Protein AF-A0A928UGY9-F1 (afdb_monomer_lite)

Foldseek 3Di:
DDDDPPPPPPPPPLPQQQADLVVDAALLNVLCVVVVDPSRPDSDVVSSLVVLQVVVVVVLPDDQDDDPDLLVVLQVVQLVQLSVVLVVCPPPDGSSNSSLVSCLQPPPDDNPDSDRGDHDDPVLLVVLSVVRRVVCNVPVVDDDRSNVSSVVSLLCVLCVVPDQQDFFKDKQWACVRCVPCHVSSLSNQLSQDAPQDPSVGSVVSNVQRNQGMKMFGDHGNHTAWIFGDGDQETPDIAGNNRPLARAPVCLVVVVVDVVVDSHHYDPSRVVSSVVNVVVD

Structure (mmCIF, N/CA/C/O backbone):
data_AF-A0A928UGY9-F1
#
_entry.id   AF-A0A928UGY9-F1
#
loop_
_atom_site.group_PDB
_atom_site.id
_atom_site.type_symbol
_atom_site.label_atom_id
_atom_site.label_alt_id
_atom_site.label_comp_id
_atom_site.label_asym_id
_atom_site.label_entity_id
_atom_site.label_seq_id
_atom_site.pdbx_PDB_ins_code
_atom_site.Cartn_x
_atom_site.Cartn_y
_atom_site.Cartn_z
_atom_site.occupancy
_atom_site.B_iso_or_equiv
_atom_site.auth_seq_id
_atom_site.auth_comp_id
_atom_site.auth_asym_id
_atom_site.auth_atom_id
_atom_site.pdbx_PDB_model_num
ATOM 1 N N . MET A 1 1 ? 63.977 -15.008 -43.762 1.00 37.81 1 MET A N 1
ATOM 2 C CA . MET A 1 1 ? 63.317 -14.420 -42.577 1.00 37.81 1 MET A CA 1
ATOM 3 C C . MET A 1 1 ? 62.319 -13.397 -43.087 1.00 37.81 1 MET A C 1
ATOM 5 O O . MET A 1 1 ? 62.692 -12.266 -43.355 1.00 37.81 1 MET A O 1
ATOM 9 N N . ILE A 1 2 ? 61.101 -13.854 -43.365 1.00 32.25 2 ILE A N 1
ATOM 10 C CA . ILE A 1 2 ? 59.985 -13.031 -43.835 1.00 32.25 2 ILE A CA 1
ATOM 11 C C . ILE A 1 2 ? 59.123 -12.811 -42.595 1.00 32.25 2 ILE A C 1
ATOM 13 O O . ILE A 1 2 ? 58.644 -13.780 -42.010 1.00 32.25 2 ILE A O 1
ATOM 17 N N . ILE A 1 3 ? 59.036 -11.567 -42.133 1.00 34.50 3 ILE A N 1
ATOM 18 C CA . ILE A 1 3 ? 58.074 -11.169 -41.107 1.00 34.50 3 ILE A CA 1
ATOM 19 C C . ILE A 1 3 ? 56.834 -10.753 -41.890 1.00 34.50 3 ILE A C 1
ATOM 21 O O . ILE A 1 3 ? 56.794 -9.663 -42.455 1.00 34.50 3 ILE A O 1
ATOM 25 N N . ASP A 1 4 ? 55.875 -11.669 -41.995 1.00 38.03 4 ASP A N 1
ATOM 26 C CA . ASP A 1 4 ? 54.570 -11.384 -42.576 1.00 38.03 4 ASP A CA 1
ATOM 27 C C . ASP A 1 4 ? 53.750 -10.537 -41.598 1.00 38.03 4 ASP A C 1
ATOM 29 O O . ASP A 1 4 ? 53.254 -11.006 -40.570 1.00 38.03 4 ASP A O 1
ATOM 33 N N . ASP A 1 5 ? 53.606 -9.266 -41.964 1.00 41.88 5 ASP A N 1
ATOM 34 C CA . ASP A 1 5 ? 52.633 -8.305 -41.455 1.00 41.88 5 ASP A CA 1
ATOM 35 C C . ASP A 1 5 ? 51.197 -8.778 -41.764 1.00 41.88 5 ASP A C 1
ATOM 37 O O . ASP A 1 5 ? 50.515 -8.281 -42.666 1.00 41.88 5 ASP A O 1
ATOM 41 N N . ILE A 1 6 ? 50.681 -9.733 -40.989 1.00 38.91 6 ILE A N 1
ATOM 42 C CA . ILE A 1 6 ? 49.240 -10.006 -40.956 1.00 38.91 6 ILE A CA 1
ATOM 43 C C . ILE A 1 6 ? 48.606 -9.077 -39.922 1.00 38.91 6 ILE A C 1
ATOM 45 O O . ILE A 1 6 ? 48.470 -9.378 -38.736 1.00 38.91 6 ILE A O 1
ATOM 49 N N . LYS A 1 7 ? 48.186 -7.913 -40.427 1.00 37.06 7 LYS A N 1
ATOM 50 C CA . LYS A 1 7 ? 47.192 -7.025 -39.817 1.00 37.06 7 LYS A CA 1
ATOM 51 C C . LYS A 1 7 ? 45.981 -7.839 -39.350 1.00 37.06 7 LYS A C 1
ATOM 53 O O . LYS A 1 7 ? 45.058 -8.086 -40.125 1.00 37.06 7 LYS A O 1
ATOM 58 N N . TYR A 1 8 ? 45.912 -8.141 -38.057 1.00 36.75 8 TYR A N 1
ATOM 59 C CA . TYR A 1 8 ? 44.654 -8.457 -37.382 1.00 36.75 8 TYR A CA 1
ATOM 60 C C . TYR A 1 8 ? 43.809 -7.185 -37.275 1.00 36.75 8 TYR A C 1
ATOM 62 O O . TYR A 1 8 ? 43.676 -6.558 -36.227 1.00 36.75 8 TYR A O 1
ATOM 70 N N . LYS A 1 9 ? 43.226 -6.783 -38.403 1.00 37.28 9 LYS A N 1
ATOM 71 C CA . LYS A 1 9 ? 42.155 -5.797 -38.447 1.00 37.28 9 LYS A CA 1
ATOM 72 C C . LYS A 1 9 ? 40.844 -6.561 -38.263 1.00 37.28 9 LYS A C 1
ATOM 74 O O . LYS A 1 9 ? 40.114 -6.790 -39.222 1.00 37.28 9 LYS A O 1
ATOM 79 N N . TYR A 1 10 ? 40.539 -6.952 -37.025 1.00 37.53 10 TYR A N 1
ATOM 80 C CA . TYR A 1 10 ? 39.147 -7.200 -36.649 1.00 37.53 10 TYR A CA 1
ATOM 81 C C . TYR A 1 10 ? 38.429 -5.851 -36.701 1.00 37.53 10 TYR A C 1
ATOM 83 O O . TYR A 1 10 ? 38.355 -5.104 -35.729 1.00 37.53 10 TYR A O 1
ATOM 91 N N . ILE A 1 11 ? 37.949 -5.503 -37.892 1.00 38.97 11 ILE A N 1
ATOM 92 C CA . ILE A 1 11 ? 36.914 -4.495 -38.048 1.00 38.97 11 ILE A CA 1
ATOM 93 C C . ILE A 1 11 ? 35.700 -5.092 -37.342 1.00 38.97 11 ILE A C 1
ATOM 95 O O . ILE A 1 11 ? 35.048 -5.988 -37.873 1.00 38.97 11 ILE A O 1
ATOM 99 N N . TYR A 1 12 ? 35.414 -4.614 -36.130 1.00 37.94 12 TYR A N 1
ATOM 100 C CA . TYR A 1 12 ? 34.056 -4.647 -35.608 1.00 37.94 12 TYR A CA 1
ATOM 101 C C . TYR A 1 12 ? 33.182 -4.002 -36.685 1.00 37.94 12 TYR A C 1
ATOM 103 O O . TYR A 1 12 ? 33.165 -2.780 -36.831 1.00 37.94 12 TYR A O 1
ATOM 111 N N . GLN A 1 13 ? 32.488 -4.816 -37.478 1.00 37.28 13 GLN A N 1
ATOM 112 C CA . GLN A 1 13 ? 31.316 -4.339 -38.187 1.00 37.28 13 GLN A CA 1
ATOM 113 C C . GLN A 1 13 ? 30.333 -3.921 -37.095 1.00 37.28 13 GLN A C 1
ATOM 115 O O . GLN A 1 13 ? 29.638 -4.750 -36.510 1.00 37.28 13 GLN A O 1
ATOM 120 N N . GLN A 1 14 ? 30.319 -2.628 -36.765 1.00 44.53 14 GLN A N 1
ATOM 121 C CA . GLN A 1 14 ? 29.173 -2.037 -36.100 1.00 44.53 14 GLN A CA 1
ATOM 122 C C . GLN A 1 14 ? 28.006 -2.181 -37.068 1.00 44.53 14 GLN A C 1
ATOM 124 O O . GLN A 1 14 ? 27.818 -1.374 -37.975 1.00 44.53 14 GLN A O 1
ATOM 129 N N . ASN A 1 15 ? 27.249 -3.262 -36.914 1.00 43.50 15 ASN A N 1
ATOM 130 C CA . ASN A 1 15 ? 25.950 -3.369 -37.540 1.00 43.50 15 ASN A CA 1
ATOM 131 C C . ASN A 1 15 ? 25.080 -2.268 -36.927 1.00 43.50 15 ASN A C 1
ATOM 133 O O . ASN A 1 15 ? 24.586 -2.406 -35.812 1.00 43.50 15 ASN A O 1
ATOM 137 N N . PHE A 1 16 ? 24.903 -1.175 -37.672 1.00 53.88 16 PHE A N 1
ATOM 138 C CA . PHE A 1 16 ? 23.940 -0.096 -37.427 1.00 53.88 16 PHE A CA 1
ATOM 139 C C . PHE A 1 16 ? 22.494 -0.590 -37.615 1.00 53.88 16 PHE A C 1
ATOM 141 O O . PHE A 1 16 ? 21.680 0.042 -38.285 1.00 53.88 16 PHE A O 1
ATOM 148 N N . GLN A 1 17 ? 22.163 -1.770 -37.094 1.00 69.62 17 GLN A N 1
ATOM 149 C CA . GLN A 1 17 ? 20.795 -2.251 -37.120 1.00 69.62 17 GLN A CA 1
ATOM 150 C C . GLN A 1 17 ? 20.074 -1.701 -35.900 1.00 69.62 17 GLN A C 1
ATOM 152 O O . GLN A 1 17 ? 20.378 -2.054 -34.762 1.00 69.62 17 GLN A O 1
ATOM 157 N N . ALA A 1 18 ? 19.103 -0.834 -36.174 1.00 84.81 18 ALA A N 1
ATOM 158 C CA . ALA A 1 18 ? 18.138 -0.361 -35.200 1.00 84.81 18 ALA A CA 1
ATOM 159 C C . ALA A 1 18 ? 17.563 -1.529 -34.381 1.00 84.81 18 ALA A C 1
ATOM 161 O O . ALA A 1 18 ? 17.227 -2.593 -34.920 1.00 84.81 18 ALA A O 1
ATOM 162 N N . MET A 1 19 ? 17.432 -1.333 -33.069 1.00 91.31 19 MET A N 1
ATOM 163 C CA . MET A 1 19 ? 16.827 -2.333 -32.199 1.00 91.31 19 MET A CA 1
ATOM 164 C C . MET A 1 19 ? 15.341 -2.529 -32.528 1.00 91.31 19 MET A C 1
ATOM 166 O O . MET A 1 19 ? 14.629 -1.617 -32.945 1.00 91.31 19 MET A O 1
ATOM 170 N N . LYS A 1 20 ? 14.854 -3.752 -32.301 1.00 90.25 20 LYS A N 1
ATOM 171 C CA . LYS A 1 20 ? 13.453 -4.146 -32.485 1.00 90.25 20 LYS A CA 1
ATOM 172 C C . LYS A 1 20 ? 12.832 -4.498 -31.133 1.00 90.25 20 LYS A C 1
ATOM 174 O O . LYS A 1 20 ? 13.557 -4.953 -30.247 1.00 90.25 20 LYS A O 1
ATOM 179 N N . PRO A 1 21 ? 11.498 -4.398 -30.963 1.00 86.88 21 PRO A N 1
ATOM 180 C CA . PRO A 1 21 ? 10.830 -4.816 -29.727 1.00 86.88 21 PRO A CA 1
ATOM 181 C C . PRO A 1 21 ? 11.149 -6.262 -29.312 1.00 86.88 21 PRO A C 1
ATOM 183 O O . PRO A 1 21 ? 11.217 -6.566 -28.124 1.00 86.88 21 PRO A O 1
ATOM 186 N N . SER A 1 22 ? 11.388 -7.151 -30.284 1.00 88.06 22 SER A N 1
ATOM 187 C CA . SER A 1 22 ? 11.751 -8.552 -30.049 1.00 88.06 22 SER A CA 1
ATOM 188 C C . SER A 1 22 ? 13.092 -8.732 -29.330 1.00 88.06 22 SER A C 1
ATOM 190 O O . SER A 1 22 ? 13.260 -9.757 -28.671 1.00 88.06 22 SER A O 1
ATOM 192 N N . HIS A 1 23 ? 14.000 -7.750 -29.405 1.00 91.12 23 HIS A N 1
ATOM 193 C CA . HIS A 1 23 ? 15.312 -7.773 -28.746 1.00 91.12 23 HIS A CA 1
ATOM 194 C C . HIS A 1 23 ? 15.239 -7.517 -27.233 1.00 91.12 23 HIS A C 1
ATOM 196 O O . HIS A 1 23 ? 16.249 -7.646 -26.548 1.00 91.12 23 HIS A O 1
ATOM 202 N N . PHE A 1 24 ? 14.069 -7.154 -26.703 1.00 92.38 24 PHE A N 1
ATOM 203 C CA . PHE A 1 24 ? 13.865 -6.922 -25.278 1.00 92.38 24 PHE A CA 1
ATOM 204 C C . PHE A 1 24 ? 13.094 -8.088 -24.641 1.00 92.38 24 PHE A C 1
ATOM 206 O O . PHE A 1 24 ? 12.252 -8.738 -25.276 1.00 92.38 24 PHE A O 1
ATOM 213 N N . SER A 1 25 ? 13.356 -8.326 -23.357 1.00 92.12 25 SER A N 1
ATOM 214 C CA . SER A 1 25 ? 12.666 -9.315 -22.522 1.00 92.12 25 SER A CA 1
ATOM 215 C C . SER A 1 25 ? 12.439 -8.774 -21.105 1.00 92.12 25 SER A C 1
ATOM 217 O O . SER A 1 25 ? 12.995 -7.737 -20.727 1.00 92.12 25 SER A O 1
ATOM 219 N N . GLY A 1 26 ? 11.568 -9.441 -20.338 1.00 93.00 26 GLY A N 1
ATOM 220 C CA . GLY A 1 26 ? 11.314 -9.127 -18.930 1.00 93.00 26 GLY A CA 1
ATOM 221 C C . GLY A 1 26 ? 11.021 -7.643 -18.675 1.00 93.00 26 GLY A C 1
ATOM 222 O O . GLY A 1 26 ? 10.158 -7.032 -19.310 1.00 93.00 26 GLY A O 1
ATOM 223 N N . ILE A 1 27 ? 11.764 -7.051 -17.739 1.00 95.19 27 ILE A N 1
ATOM 224 C CA . ILE A 1 27 ? 11.588 -5.658 -17.299 1.00 95.19 27 ILE A CA 1
ATOM 225 C C . ILE A 1 27 ? 11.912 -4.631 -18.388 1.00 95.19 27 ILE A C 1
ATOM 227 O O . ILE A 1 27 ? 11.213 -3.622 -18.492 1.00 95.19 27 ILE A O 1
ATOM 231 N N . ASP A 1 28 ? 12.915 -4.875 -19.226 1.00 95.31 28 ASP A N 1
ATOM 232 C CA . ASP A 1 28 ? 13.242 -3.946 -20.309 1.00 95.31 28 ASP A CA 1
ATOM 233 C C . ASP A 1 28 ? 12.099 -3.903 -21.334 1.00 95.31 28 ASP A C 1
ATOM 235 O O . ASP A 1 28 ? 11.647 -2.829 -21.735 1.00 95.31 28 ASP A O 1
ATOM 239 N N . TYR A 1 29 ? 11.530 -5.065 -21.666 1.00 93.50 29 TYR A N 1
ATOM 240 C CA . TYR A 1 29 ? 10.354 -5.150 -22.531 1.00 93.50 29 TYR A CA 1
ATOM 241 C C . TYR A 1 29 ? 9.112 -4.494 -21.900 1.00 93.50 29 TYR A C 1
ATOM 243 O O . TYR A 1 29 ? 8.365 -3.776 -22.573 1.00 93.50 29 TYR A O 1
ATOM 251 N N . ALA A 1 30 ? 8.926 -4.658 -20.585 1.00 93.69 30 ALA A N 1
ATOM 252 C CA . ALA A 1 30 ? 7.883 -3.975 -19.822 1.00 93.69 30 ALA A CA 1
ATOM 253 C C . ALA A 1 30 ? 7.968 -2.445 -19.974 1.00 93.69 30 ALA A C 1
ATOM 255 O O . ALA A 1 30 ? 6.947 -1.774 -20.154 1.00 93.69 30 ALA A O 1
ATOM 256 N N . VAL A 1 31 ? 9.182 -1.889 -19.917 1.00 95.31 31 VAL A N 1
ATOM 257 C CA . VAL A 1 31 ? 9.443 -0.455 -20.098 1.00 95.31 31 VAL A CA 1
ATOM 258 C C . VAL A 1 31 ? 9.184 -0.028 -21.540 1.00 95.31 31 VAL A C 1
ATOM 260 O O . VAL A 1 31 ? 8.466 0.951 -21.751 1.00 95.31 31 VAL A O 1
ATOM 263 N N . VAL A 1 32 ? 9.678 -0.782 -22.528 1.00 94.38 32 VAL A N 1
ATOM 264 C CA . VAL A 1 32 ? 9.429 -0.506 -23.953 1.00 94.38 32 VAL A CA 1
ATOM 265 C C . VAL A 1 32 ? 7.931 -0.374 -24.231 1.00 94.38 32 VAL A C 1
ATOM 267 O O . VAL A 1 32 ? 7.504 0.640 -24.788 1.00 94.38 32 VAL A O 1
ATOM 270 N N . ARG A 1 33 ? 7.112 -1.332 -23.769 1.00 91.81 33 ARG A N 1
ATOM 271 C CA . ARG A 1 33 ? 5.648 -1.289 -23.938 1.00 91.81 33 ARG A CA 1
ATOM 272 C C . ARG A 1 33 ? 5.005 -0.132 -23.182 1.00 91.81 33 ARG A C 1
ATOM 274 O O . ARG A 1 33 ? 4.211 0.613 -23.755 1.00 91.81 33 ARG A O 1
ATOM 281 N N . LYS A 1 34 ? 5.324 0.023 -21.892 1.00 91.12 34 LYS A N 1
ATOM 282 C CA . LYS A 1 34 ? 4.659 0.997 -21.011 1.00 91.12 34 LYS A CA 1
ATOM 283 C C . LYS A 1 34 ? 4.892 2.440 -21.455 1.00 91.12 34 LYS A C 1
ATOM 285 O O . LYS A 1 34 ? 3.981 3.258 -21.348 1.00 91.12 34 LYS A O 1
ATOM 290 N N . PHE A 1 35 ? 6.099 2.748 -21.922 1.00 92.62 35 PHE A N 1
ATOM 291 C CA . PHE A 1 35 ? 6.502 4.110 -22.272 1.00 92.62 35 PHE A CA 1
ATOM 292 C C . PHE A 1 35 ? 6.559 4.372 -23.775 1.00 92.62 35 PHE A C 1
ATOM 294 O O . PHE A 1 35 ? 6.890 5.490 -24.158 1.00 92.62 35 PHE A O 1
ATOM 301 N N . LYS A 1 36 ? 6.225 3.375 -24.609 1.00 93.38 36 LYS A N 1
ATOM 302 C CA . LYS A 1 36 ? 6.348 3.448 -26.073 1.00 93.38 36 LYS A CA 1
ATOM 303 C C . LYS A 1 36 ? 7.746 3.931 -26.473 1.00 93.38 36 LYS A C 1
ATOM 305 O O . LYS A 1 36 ? 7.893 4.953 -27.140 1.00 93.38 36 LYS A O 1
ATOM 310 N N . ALA A 1 37 ? 8.768 3.236 -25.971 1.00 94.19 37 ALA A N 1
ATOM 311 C CA . ALA A 1 37 ? 10.154 3.620 -26.217 1.00 94.19 37 ALA A CA 1
ATOM 312 C C . ALA A 1 37 ? 10.446 3.622 -27.734 1.00 94.19 37 ALA A C 1
ATOM 314 O O . ALA A 1 37 ? 10.003 2.695 -28.417 1.00 94.19 37 ALA A O 1
ATOM 315 N N . PRO A 1 38 ? 11.182 4.619 -28.262 1.00 93.81 38 PRO A N 1
ATOM 316 C CA . PRO A 1 38 ? 11.524 4.712 -29.683 1.00 93.81 38 PRO A CA 1
ATOM 317 C C . PRO A 1 38 ? 12.660 3.735 -30.019 1.00 93.81 38 PRO A C 1
ATOM 319 O O . PRO A 1 38 ? 13.808 4.136 -30.214 1.00 93.81 38 PRO A O 1
ATOM 322 N N . VAL A 1 39 ? 12.356 2.435 -29.991 1.00 93.06 39 VAL A N 1
ATOM 323 C CA . VAL A 1 39 ? 13.340 1.343 -30.090 1.00 93.06 39 VAL A CA 1
ATOM 324 C C . VAL A 1 39 ? 14.177 1.404 -31.361 1.00 93.06 39 VAL A C 1
ATOM 326 O O . VAL A 1 39 ? 15.355 1.065 -31.335 1.00 93.06 39 VAL A O 1
ATOM 329 N N . GLU A 1 40 ? 13.597 1.923 -32.438 1.00 90.94 40 GLU A N 1
ATOM 330 C CA . GLU A 1 40 ? 14.245 2.118 -33.727 1.00 90.94 40 GLU A CA 1
ATOM 331 C C . GLU A 1 40 ? 15.388 3.145 -33.693 1.00 90.94 40 GLU A C 1
ATOM 333 O O . GLU A 1 40 ? 16.228 3.162 -34.588 1.00 90.94 40 GLU A O 1
ATOM 338 N N . LYS A 1 41 ? 15.446 3.995 -32.658 1.00 91.25 41 LYS A N 1
ATOM 339 C CA . LYS A 1 41 ? 16.520 4.981 -32.457 1.00 91.25 41 LYS A CA 1
ATOM 340 C C . LYS A 1 41 ? 17.687 4.437 -31.636 1.00 91.25 41 LYS A C 1
ATOM 342 O O . LYS A 1 41 ? 18.660 5.157 -31.416 1.00 91.25 41 LYS A O 1
ATOM 347 N N . PHE A 1 42 ? 17.587 3.210 -31.130 1.00 93.69 42 PHE A N 1
ATOM 348 C CA . PHE A 1 42 ? 18.635 2.598 -30.322 1.00 93.69 42 PHE A CA 1
ATOM 349 C C . PHE A 1 42 ? 19.478 1.672 -31.190 1.00 93.69 42 PHE A C 1
ATOM 351 O O . PHE A 1 42 ? 18.945 0.787 -31.856 1.00 93.69 42 PHE A O 1
ATOM 358 N N . ASN A 1 43 ? 20.798 1.853 -31.145 1.00 90.31 43 ASN A N 1
ATOM 359 C CA . ASN A 1 43 ? 21.745 0.996 -31.860 1.00 90.31 43 ASN A CA 1
ATOM 360 C C . ASN A 1 43 ? 22.221 -0.172 -30.984 1.00 90.31 43 ASN A C 1
ATOM 362 O O . ASN A 1 43 ? 22.722 -1.170 -31.489 1.00 90.31 43 ASN A O 1
ATOM 366 N N . ASN A 1 44 ? 22.090 -0.049 -29.660 1.00 90.62 44 ASN A N 1
ATOM 367 C CA . ASN A 1 44 ? 22.491 -1.063 -28.688 1.00 90.62 44 ASN A CA 1
ATOM 368 C C . ASN A 1 44 ? 21.716 -0.917 -27.358 1.00 90.62 44 ASN A C 1
ATOM 370 O O . ASN A 1 44 ? 21.100 0.129 -27.109 1.00 90.62 44 ASN A O 1
ATOM 374 N N . PRO A 1 45 ? 21.756 -1.935 -26.473 1.00 91.94 45 PRO A N 1
ATOM 375 C CA . PRO A 1 45 ? 21.080 -1.886 -25.175 1.00 91.94 45 PRO A CA 1
ATOM 376 C C . PRO A 1 45 ? 21.502 -0.704 -24.288 1.00 91.94 45 PRO A C 1
ATOM 378 O O . PRO A 1 45 ? 20.692 -0.197 -23.513 1.00 91.94 45 PRO A O 1
ATOM 381 N N . GLN A 1 46 ? 22.741 -0.220 -24.408 1.00 94.44 46 GLN A N 1
ATOM 382 C CA . GLN A 1 46 ? 23.234 0.923 -23.639 1.00 94.44 46 GLN A CA 1
ATOM 383 C C . GLN A 1 46 ? 22.505 2.217 -24.023 1.00 94.44 46 GLN A C 1
ATOM 385 O O . GLN A 1 46 ? 22.182 3.006 -23.137 1.00 94.44 46 GLN A O 1
ATOM 390 N N . ASN A 1 47 ? 22.163 2.420 -25.303 1.00 95.00 47 ASN A N 1
ATOM 391 C CA . ASN A 1 47 ? 21.341 3.559 -25.727 1.00 95.00 47 ASN A CA 1
ATOM 392 C C . ASN A 1 47 ? 19.948 3.521 -25.085 1.00 95.00 47 ASN A C 1
ATOM 394 O O . ASN A 1 47 ? 19.464 4.544 -24.602 1.00 95.00 47 ASN A O 1
ATOM 398 N N . PHE A 1 48 ? 19.327 2.340 -25.019 1.00 96.38 48 PHE A N 1
ATOM 399 C CA . PHE A 1 48 ? 18.039 2.168 -24.347 1.00 96.38 48 PHE A CA 1
ATOM 400 C C . PHE A 1 48 ? 18.127 2.478 -22.843 1.00 96.38 48 PHE A C 1
ATOM 402 O O . PHE A 1 48 ? 17.274 3.187 -22.302 1.00 96.38 48 PHE A O 1
ATOM 409 N N . GLN A 1 49 ? 19.168 1.996 -22.159 1.00 97.38 49 GLN A N 1
ATOM 410 C CA . GLN A 1 49 ? 19.354 2.267 -20.730 1.00 97.38 49 GLN A CA 1
ATOM 411 C C . GLN A 1 49 ? 19.673 3.748 -20.458 1.00 97.38 49 GLN A C 1
ATOM 413 O O . GLN A 1 49 ? 19.169 4.307 -19.482 1.00 97.38 49 GLN A O 1
ATOM 418 N N . ALA A 1 50 ? 20.430 4.415 -21.337 1.00 97.50 50 ALA A N 1
ATOM 419 C CA . ALA A 1 50 ? 20.665 5.858 -21.266 1.00 97.50 50 ALA A CA 1
ATOM 420 C C . ALA A 1 50 ? 19.356 6.650 -21.422 1.00 97.50 50 ALA A C 1
ATOM 422 O O . ALA A 1 50 ? 19.050 7.504 -20.589 1.00 97.50 50 ALA A O 1
ATOM 423 N N . TRP A 1 51 ? 18.522 6.290 -22.404 1.00 97.75 51 TRP A N 1
ATOM 424 C CA . TRP A 1 51 ? 17.192 6.878 -22.583 1.00 97.75 51 TRP A CA 1
ATOM 425 C C . TRP A 1 51 ? 16.301 6.680 -21.344 1.00 97.75 51 TRP A C 1
ATOM 427 O O . TRP A 1 51 ? 15.644 7.617 -20.883 1.00 97.75 51 TRP A O 1
ATOM 437 N N . CYS A 1 52 ? 16.321 5.485 -20.743 1.00 97.94 52 CYS A N 1
ATOM 438 C CA . CYS A 1 52 ? 15.610 5.218 -19.491 1.00 97.94 52 CYS A CA 1
ATOM 439 C C . CYS A 1 52 ? 16.116 6.099 -18.339 1.00 97.94 52 CYS A C 1
ATOM 441 O O . CYS A 1 52 ? 15.304 6.589 -17.552 1.00 97.94 52 CYS A O 1
ATOM 443 N N . LYS A 1 53 ? 17.437 6.313 -18.239 1.00 97.69 53 LYS A N 1
ATOM 444 C CA . LYS A 1 53 ? 18.056 7.171 -17.216 1.00 97.69 53 LYS A CA 1
ATOM 445 C C . LYS A 1 53 ? 17.602 8.621 -17.366 1.00 97.69 53 LYS A C 1
ATOM 447 O O . LYS A 1 53 ? 17.152 9.213 -16.388 1.00 97.69 53 LYS A O 1
ATOM 452 N N . GLU A 1 54 ? 17.646 9.173 -18.576 1.00 96.81 54 GLU A N 1
ATOM 453 C CA . GLU A 1 54 ? 17.168 10.534 -18.847 1.00 96.81 54 GLU A CA 1
ATOM 454 C C . GLU A 1 54 ? 15.685 10.700 -18.504 1.00 96.81 54 GLU A C 1
ATOM 456 O O . GLU A 1 54 ? 15.286 11.678 -17.867 1.00 96.81 54 GLU A O 1
ATOM 461 N N . LEU A 1 55 ? 14.853 9.730 -18.894 1.00 95.50 55 LEU A N 1
ATOM 462 C CA . LEU A 1 55 ? 13.428 9.765 -18.592 1.00 95.50 55 LEU A CA 1
ATOM 463 C C . LEU A 1 55 ? 13.161 9.654 -17.084 1.00 95.50 55 LEU A C 1
ATOM 465 O O . LEU A 1 55 ? 12.311 10.372 -16.559 1.00 95.50 55 LEU A O 1
ATOM 469 N N . LEU A 1 56 ? 13.903 8.804 -16.369 1.00 95.38 56 LEU A N 1
ATOM 470 C CA . LEU A 1 56 ? 13.824 8.702 -14.912 1.00 95.38 56 LEU A CA 1
ATOM 471 C C . LEU A 1 56 ? 14.194 10.026 -14.235 1.00 95.38 56 LEU A C 1
ATOM 473 O O . LEU A 1 56 ? 13.460 10.467 -13.354 1.00 95.38 56 LEU A O 1
ATOM 477 N N . LEU A 1 57 ? 15.274 10.686 -14.662 1.00 94.12 57 LEU A N 1
ATOM 478 C CA . LEU A 1 57 ? 15.692 11.975 -14.099 1.00 94.12 57 LEU A CA 1
ATOM 479 C C . LEU A 1 57 ? 14.605 13.045 -14.258 1.00 94.12 57 LEU A C 1
ATOM 481 O O . LEU A 1 57 ? 14.349 13.789 -13.315 1.00 94.12 57 LEU A O 1
ATOM 485 N N . LYS A 1 58 ? 13.879 13.065 -15.385 1.00 91.56 58 LYS A N 1
ATOM 486 C CA . LYS A 1 58 ? 12.712 13.952 -15.563 1.00 91.56 58 LYS A CA 1
ATOM 487 C C . LYS A 1 58 ? 11.624 13.697 -14.516 1.00 91.56 58 LYS A C 1
ATOM 489 O O . LYS A 1 58 ? 11.012 14.643 -14.029 1.00 91.56 58 LYS A O 1
ATOM 494 N N . PHE A 1 59 ? 11.383 12.438 -14.148 1.00 89.50 59 PHE A N 1
ATOM 495 C CA . PHE A 1 59 ? 10.418 12.091 -13.101 1.00 89.50 59 PHE A CA 1
ATOM 496 C C . PHE A 1 59 ? 10.928 12.399 -11.687 1.00 89.50 59 PHE A C 1
ATOM 498 O O . PHE A 1 59 ? 10.146 12.848 -10.850 1.00 89.50 59 PHE A O 1
ATOM 505 N N . LEU A 1 60 ? 12.214 12.175 -11.409 1.00 89.94 60 LEU A N 1
ATOM 506 C CA . LEU A 1 60 ? 12.816 12.459 -10.102 1.00 89.94 60 LEU A CA 1
ATOM 507 C C . LEU A 1 60 ? 12.920 13.965 -9.834 1.00 89.94 60 LEU A C 1
ATOM 509 O O . LEU A 1 60 ? 12.641 14.400 -8.717 1.00 89.94 60 LEU A O 1
ATOM 513 N N . ASN A 1 61 ? 13.230 14.760 -10.858 1.00 86.62 61 ASN A N 1
ATOM 514 C CA . ASN A 1 61 ? 13.346 16.218 -10.763 1.00 86.62 61 ASN A CA 1
ATOM 515 C C . ASN A 1 61 ? 11.997 16.936 -10.872 1.00 86.62 61 ASN A C 1
ATOM 517 O O . ASN A 1 61 ? 11.935 18.153 -10.741 1.00 86.62 61 ASN A O 1
ATOM 521 N N . PHE A 1 62 ? 10.903 16.205 -11.105 1.00 81.81 62 PHE A N 1
ATOM 522 C CA . PHE A 1 62 ? 9.580 16.806 -11.109 1.00 81.81 62 PHE A CA 1
ATOM 523 C C . PHE A 1 62 ? 9.247 17.335 -9.707 1.00 81.81 62 PHE A C 1
ATOM 525 O O . PHE A 1 62 ? 9.118 16.569 -8.739 1.00 81.81 62 PHE A O 1
ATOM 532 N N . GLU A 1 63 ? 9.111 18.655 -9.607 1.00 68.44 63 GLU A N 1
ATOM 533 C CA . GLU A 1 63 ? 8.655 19.332 -8.403 1.00 68.44 63 GLU A CA 1
ATOM 534 C C . GLU A 1 63 ? 7.129 19.322 -8.344 1.00 68.44 63 GLU A C 1
ATOM 536 O O . GLU A 1 63 ? 6.424 19.779 -9.247 1.00 68.44 63 GLU A O 1
ATOM 541 N N . HIS A 1 64 ? 6.597 18.793 -7.248 1.00 63.75 64 HIS A N 1
ATOM 542 C CA . HIS A 1 64 ? 5.187 18.955 -6.935 1.00 63.75 64 HIS A CA 1
ATOM 543 C C . HIS A 1 64 ? 5.003 20.335 -6.301 1.00 63.75 64 HIS A C 1
ATOM 545 O O . HIS A 1 64 ? 5.714 20.660 -5.349 1.00 63.75 64 HIS A O 1
ATOM 551 N N . LYS A 1 65 ? 4.066 21.140 -6.827 1.00 57.28 65 LYS A N 1
ATOM 552 C CA . LYS A 1 65 ? 3.746 22.463 -6.272 1.00 57.28 65 LYS A CA 1
ATOM 553 C C . LYS A 1 65 ? 3.514 22.370 -4.761 1.00 57.28 65 LYS A C 1
ATOM 555 O O . LYS A 1 65 ? 2.903 21.414 -4.282 1.00 57.28 65 LYS A O 1
ATOM 560 N N . ASN A 1 66 ? 4.004 23.372 -4.033 1.00 50.88 66 ASN A N 1
ATOM 561 C CA . ASN A 1 66 ? 3.771 23.505 -2.601 1.00 50.88 66 ASN A CA 1
ATOM 562 C C . ASN A 1 66 ? 2.286 23.807 -2.367 1.00 50.88 66 ASN A C 1
ATOM 564 O O . ASN A 1 66 ? 1.835 24.933 -2.554 1.00 50.88 66 ASN A O 1
ATOM 568 N N . GLU A 1 67 ? 1.530 22.786 -1.983 1.00 55.44 67 GLU A N 1
ATOM 569 C CA . GLU A 1 67 ? 0.157 22.915 -1.507 1.00 55.44 67 GLU A CA 1
ATOM 570 C C . GLU A 1 67 ? 0.142 22.572 -0.015 1.00 55.44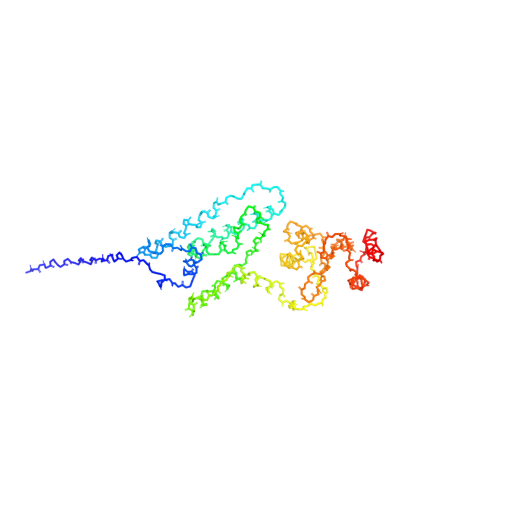 67 GLU A C 1
ATOM 572 O O . GLU A 1 67 ? 0.732 21.578 0.409 1.00 55.44 67 GLU A O 1
ATOM 577 N N . SER A 1 68 ? -0.499 23.419 0.791 1.00 55.78 68 SER A N 1
ATOM 578 C CA . SER A 1 68 ? -0.479 23.371 2.262 1.00 55.78 68 SER A CA 1
ATOM 579 C C . SER A 1 68 ? -1.438 22.344 2.876 1.00 55.78 68 SER A C 1
ATOM 581 O O . SER A 1 68 ? -1.499 22.201 4.093 1.00 55.78 68 SER A O 1
ATOM 583 N N . ASN A 1 69 ? -2.201 21.611 2.063 1.00 67.69 69 ASN A N 1
ATOM 584 C CA . ASN A 1 69 ? -3.129 20.602 2.565 1.00 67.69 69 ASN A CA 1
ATOM 585 C C . ASN A 1 69 ? -2.372 19.325 2.985 1.00 67.69 69 ASN A C 1
ATOM 587 O O . ASN A 1 69 ? -1.514 18.837 2.253 1.00 67.69 69 ASN A O 1
ATOM 591 N N . ILE A 1 70 ? -2.737 18.743 4.133 1.00 64.44 70 ILE A N 1
ATOM 592 C CA . ILE A 1 70 ? -2.138 17.531 4.732 1.00 64.44 70 ILE A CA 1
ATOM 593 C C . ILE A 1 70 ? -1.980 16.375 3.727 1.00 64.44 70 ILE A C 1
ATOM 595 O O . ILE A 1 70 ? -0.966 15.685 3.736 1.00 64.44 70 ILE A O 1
ATOM 599 N N . ILE A 1 71 ? -2.932 16.186 2.801 1.00 68.94 71 ILE A N 1
ATOM 600 C CA . ILE A 1 71 ? -2.830 15.148 1.752 1.00 68.94 71 ILE A CA 1
ATOM 601 C C . ILE A 1 71 ? -1.588 15.351 0.870 1.00 68.94 71 ILE A C 1
ATOM 603 O O . ILE A 1 71 ? -0.959 14.385 0.439 1.00 68.94 71 ILE A O 1
ATOM 607 N N . HIS A 1 72 ? -1.227 16.604 0.602 1.00 75.88 72 HIS A N 1
ATOM 608 C CA . HIS A 1 72 ? -0.069 16.962 -0.209 1.00 75.88 72 HIS A CA 1
ATOM 609 C C . HIS A 1 72 ? 1.228 16.792 0.577 1.00 75.88 72 HIS A C 1
ATOM 611 O O . HIS A 1 72 ? 2.219 16.368 -0.015 1.00 75.88 72 HIS A O 1
ATOM 617 N N . ILE A 1 73 ? 1.208 17.026 1.894 1.00 79.06 73 ILE A N 1
ATOM 618 C CA . ILE A 1 73 ? 2.346 16.776 2.789 1.00 79.06 73 ILE A CA 1
ATOM 619 C C . ILE A 1 73 ? 2.674 15.278 2.823 1.00 79.06 73 ILE A C 1
ATOM 621 O O . ILE A 1 73 ? 3.785 14.895 2.451 1.00 79.06 73 ILE A O 1
ATOM 625 N N . ASP A 1 74 ? 1.704 14.423 3.160 1.00 81.12 74 ASP A N 1
ATOM 626 C CA . ASP A 1 74 ? 1.918 12.969 3.236 1.00 81.12 74 ASP A CA 1
ATOM 627 C C . ASP A 1 74 ? 2.316 12.383 1.877 1.00 81.12 74 ASP A C 1
ATOM 629 O O . ASP A 1 74 ? 3.230 11.560 1.774 1.00 81.12 74 ASP A O 1
ATOM 633 N N . ARG A 1 75 ? 1.674 12.843 0.796 1.00 84.69 75 ARG A N 1
ATOM 634 C CA . ARG A 1 75 ? 2.051 12.443 -0.562 1.00 84.69 75 ARG A CA 1
ATOM 635 C C . ARG A 1 75 ? 3.476 12.885 -0.896 1.00 84.69 75 ARG A C 1
ATOM 637 O O . ARG A 1 75 ? 4.217 12.080 -1.453 1.00 84.69 75 ARG A O 1
ATOM 644 N N . LYS A 1 76 ? 3.878 14.121 -0.579 1.00 85.00 76 LYS A N 1
ATOM 645 C CA . LYS A 1 76 ? 5.242 14.626 -0.819 1.00 85.00 76 LYS A CA 1
ATOM 646 C C . LYS A 1 76 ? 6.269 13.804 -0.045 1.00 85.00 76 LYS A C 1
ATOM 648 O O . LYS A 1 76 ? 7.265 13.392 -0.634 1.00 85.00 76 LYS A O 1
ATOM 653 N N . PHE A 1 77 ? 5.996 13.492 1.221 1.00 86.12 77 PHE A N 1
ATOM 654 C CA . PHE A 1 77 ? 6.853 12.633 2.036 1.00 86.12 77 PHE A CA 1
ATOM 655 C C . PHE A 1 77 ? 7.004 11.232 1.426 1.00 86.12 77 PHE A C 1
ATOM 657 O O . PHE A 1 77 ? 8.123 10.775 1.197 1.00 86.12 77 PHE A O 1
ATOM 664 N N . ALA A 1 78 ? 5.894 10.580 1.067 1.00 88.50 78 ALA A N 1
ATOM 665 C CA . ALA A 1 78 ? 5.922 9.263 0.436 1.00 88.50 78 ALA A CA 1
ATOM 666 C C . ALA A 1 78 ? 6.663 9.276 -0.915 1.00 88.50 78 ALA A C 1
ATOM 668 O O . ALA A 1 78 ? 7.432 8.365 -1.214 1.00 88.50 78 ALA A O 1
ATOM 669 N N . ILE A 1 79 ? 6.481 10.320 -1.732 1.00 89.94 79 ILE A N 1
ATOM 670 C CA . ILE A 1 79 ? 7.223 10.491 -2.989 1.00 89.94 79 ILE A CA 1
ATOM 671 C C . ILE A 1 79 ? 8.721 10.641 -2.720 1.00 89.94 79 ILE A C 1
ATOM 673 O O . ILE A 1 79 ? 9.509 9.984 -3.395 1.00 89.94 79 ILE A O 1
ATOM 677 N N . ASN A 1 80 ? 9.118 11.451 -1.737 1.00 90.62 80 ASN A N 1
ATOM 678 C CA . ASN A 1 80 ? 10.523 11.621 -1.370 1.00 90.62 80 ASN A CA 1
ATOM 679 C C . ASN A 1 80 ? 11.145 10.303 -0.900 1.00 90.62 80 ASN A C 1
ATOM 681 O O . ASN A 1 80 ? 12.230 9.966 -1.360 1.00 90.62 80 ASN A O 1
ATOM 685 N N . LYS A 1 81 ? 10.425 9.495 -0.112 1.00 93.38 81 LYS A N 1
ATOM 686 C CA . LYS A 1 81 ? 10.879 8.149 0.273 1.00 93.38 81 LYS A CA 1
ATOM 687 C C . LYS A 1 81 ? 11.112 7.239 -0.932 1.00 93.38 81 LYS A C 1
ATOM 689 O O . LYS A 1 81 ? 12.111 6.527 -0.981 1.00 93.38 81 LYS A O 1
ATOM 694 N N . TRP A 1 82 ? 10.245 7.296 -1.944 1.00 95.50 82 TRP A N 1
ATOM 695 C CA . TRP A 1 82 ? 10.484 6.586 -3.204 1.00 95.50 82 TRP A CA 1
ATOM 696 C C . TRP A 1 82 ? 11.658 7.160 -4.001 1.00 95.50 82 TRP A C 1
ATOM 698 O O . TRP A 1 82 ? 12.385 6.383 -4.611 1.00 95.50 82 TRP A O 1
ATOM 708 N N . LYS A 1 83 ? 11.865 8.484 -4.016 1.00 94.94 83 LYS A N 1
ATOM 709 C CA . LYS A 1 83 ? 13.031 9.101 -4.673 1.00 94.94 83 LYS A CA 1
ATOM 710 C C . LYS A 1 83 ? 14.330 8.636 -4.008 1.00 94.94 83 LYS A C 1
ATOM 712 O O . LYS A 1 83 ? 15.194 8.117 -4.706 1.00 94.94 83 LYS A O 1
ATOM 717 N N . GLU A 1 84 ? 14.418 8.741 -2.682 1.00 96.19 84 GLU A N 1
ATOM 718 C CA . GLU A 1 84 ? 15.539 8.252 -1.862 1.00 96.19 84 GLU A CA 1
ATOM 719 C C . GLU A 1 84 ? 15.830 6.775 -2.155 1.00 96.19 84 GLU A C 1
ATOM 721 O O . GLU A 1 84 ? 16.962 6.414 -2.473 1.00 96.19 84 GLU A O 1
ATOM 726 N N . PHE A 1 85 ? 14.793 5.930 -2.132 1.00 97.56 85 PHE A N 1
ATOM 727 C CA . PHE A 1 85 ? 14.926 4.508 -2.436 1.00 97.56 85 PHE A CA 1
ATOM 728 C C . PHE A 1 85 ? 15.416 4.248 -3.865 1.00 97.56 85 PHE A C 1
ATOM 730 O O . PHE A 1 85 ? 16.250 3.384 -4.081 1.00 97.56 85 PHE A O 1
ATOM 737 N N . ILE A 1 86 ? 14.923 4.973 -4.870 1.00 97.19 86 ILE A N 1
ATOM 738 C CA . ILE A 1 86 ? 15.352 4.762 -6.260 1.00 97.19 86 ILE A CA 1
ATOM 739 C C . ILE A 1 86 ? 16.788 5.236 -6.501 1.00 97.19 86 ILE A C 1
ATOM 741 O O . ILE A 1 86 ? 17.509 4.598 -7.272 1.00 97.19 86 ILE A O 1
ATOM 745 N N . ILE A 1 87 ? 17.203 6.323 -5.848 1.00 96.31 87 ILE A N 1
ATOM 746 C CA . ILE A 1 87 ? 18.579 6.830 -5.906 1.00 96.31 87 ILE A CA 1
ATOM 747 C C . ILE A 1 87 ? 19.532 5.825 -5.254 1.00 96.31 87 ILE A C 1
ATOM 749 O O . ILE A 1 87 ? 20.542 5.477 -5.856 1.00 96.31 87 ILE A O 1
ATOM 753 N N . SER A 1 88 ? 19.172 5.259 -4.096 1.00 97.06 88 SER A N 1
ATOM 754 C CA . SER A 1 88 ? 20.014 4.266 -3.411 1.00 97.06 88 SER A CA 1
ATOM 755 C C . SER A 1 88 ? 20.187 2.945 -4.173 1.00 97.06 88 SER A C 1
ATOM 757 O O . SER A 1 88 ? 21.017 2.121 -3.798 1.00 97.06 88 SER A O 1
ATOM 759 N N . LYS A 1 89 ? 19.428 2.725 -5.256 1.00 97.44 89 LYS A N 1
ATOM 760 C CA . LYS A 1 89 ? 19.551 1.556 -6.141 1.00 97.44 89 LYS A CA 1
ATOM 761 C C . LYS A 1 89 ? 20.304 1.845 -7.437 1.00 97.44 89 LYS A C 1
ATOM 763 O O . LYS A 1 89 ? 20.233 1.020 -8.347 1.00 97.44 89 LYS A O 1
ATOM 768 N N . GLU A 1 90 ? 20.989 2.984 -7.563 1.00 94.38 90 GLU A N 1
ATOM 769 C CA . GLU A 1 90 ? 21.683 3.353 -8.804 1.00 94.38 90 GLU A CA 1
ATOM 770 C C . GLU A 1 90 ? 22.702 2.312 -9.274 1.00 94.38 90 GLU A C 1
ATOM 772 O O . GLU A 1 90 ? 22.680 1.967 -10.457 1.00 94.38 90 GLU A O 1
ATOM 777 N N . ASP A 1 91 ? 23.479 1.753 -8.348 1.00 94.38 91 ASP A N 1
ATOM 778 C CA . ASP A 1 91 ? 24.543 0.790 -8.657 1.00 94.38 91 ASP A CA 1
ATOM 779 C C . ASP A 1 91 ? 24.053 -0.661 -8.762 1.00 94.38 91 ASP A C 1
ATOM 781 O O . ASP A 1 91 ? 24.766 -1.534 -9.248 1.00 94.38 91 ASP A O 1
ATOM 785 N N . VAL A 1 92 ? 22.825 -0.941 -8.311 1.00 95.75 92 VAL A N 1
ATOM 786 C CA . VAL A 1 92 ? 22.292 -2.313 -8.220 1.00 95.75 92 VAL A CA 1
ATOM 787 C C . VAL A 1 92 ? 21.233 -2.582 -9.285 1.00 95.75 92 VAL A C 1
ATOM 789 O O . VAL A 1 92 ? 21.060 -3.715 -9.736 1.00 95.75 92 VAL A O 1
ATOM 792 N N . TRP A 1 93 ? 20.460 -1.568 -9.677 1.00 97.25 93 TRP A N 1
ATOM 793 C CA . TRP A 1 93 ? 19.331 -1.718 -10.591 1.00 97.25 93 TRP A CA 1
ATOM 794 C C . TRP A 1 93 ? 19.556 -0.953 -11.887 1.00 97.25 93 TRP A C 1
ATOM 796 O O . TRP A 1 93 ? 19.896 0.235 -11.890 1.00 97.25 93 TRP A O 1
ATOM 806 N N . SER A 1 94 ? 19.221 -1.609 -13.001 1.00 97.38 94 SER A N 1
ATOM 807 C CA . SER A 1 94 ? 19.222 -0.963 -14.309 1.00 97.38 94 SER A CA 1
ATOM 808 C C . SER A 1 94 ? 18.335 0.294 -14.311 1.00 97.38 94 SER A C 1
ATOM 810 O O . SER A 1 94 ? 17.310 0.348 -13.611 1.00 97.38 94 SER A O 1
ATOM 812 N N . PRO A 1 95 ? 18.690 1.319 -15.106 1.00 98.19 95 PRO A N 1
ATOM 813 C CA . PRO A 1 95 ? 17.830 2.477 -15.323 1.00 98.19 95 PRO A CA 1
ATOM 814 C C . PRO A 1 95 ? 16.389 2.109 -15.707 1.00 98.19 95 PRO A C 1
ATOM 816 O O . PRO A 1 95 ? 15.448 2.690 -15.164 1.00 98.19 95 PRO A O 1
ATOM 819 N N . ALA A 1 96 ? 16.194 1.106 -16.570 1.00 97.81 96 ALA A N 1
ATOM 820 C CA . ALA A 1 96 ? 14.872 0.602 -16.944 1.00 97.81 96 ALA A CA 1
ATOM 821 C C . ALA A 1 96 ? 14.074 0.076 -15.734 1.00 97.81 96 ALA A C 1
ATOM 823 O O . ALA A 1 96 ? 12.923 0.476 -15.528 1.00 97.81 96 ALA A O 1
ATOM 824 N N . LYS A 1 97 ? 14.686 -0.755 -14.874 1.00 98.00 97 LYS A N 1
ATOM 825 C CA . LYS A 1 97 ? 14.043 -1.256 -13.644 1.00 98.00 97 LYS A CA 1
ATOM 826 C C . LYS A 1 97 ? 13.647 -0.107 -12.718 1.00 98.00 97 LYS A C 1
ATOM 828 O O . LYS A 1 97 ? 12.499 -0.050 -12.273 1.00 98.00 97 LYS A O 1
ATOM 833 N N . ARG A 1 98 ? 14.559 0.837 -12.469 1.00 97.94 98 ARG A N 1
ATOM 834 C CA . ARG A 1 98 ? 14.298 2.018 -11.626 1.00 97.94 98 ARG A CA 1
ATOM 835 C C . ARG A 1 98 ? 13.152 2.873 -12.175 1.00 97.94 98 ARG A C 1
ATOM 837 O O . ARG A 1 98 ? 12.242 3.230 -11.424 1.00 97.94 98 ARG A O 1
ATOM 844 N N . LEU A 1 99 ? 13.138 3.127 -13.485 1.00 97.19 99 LEU A N 1
ATOM 845 C CA . LEU A 1 99 ? 12.067 3.851 -14.173 1.00 97.19 99 LEU A CA 1
ATOM 846 C C . LEU A 1 99 ? 10.711 3.144 -14.033 1.00 97.19 99 LEU A C 1
ATOM 848 O O . LEU A 1 99 ? 9.700 3.777 -13.694 1.00 97.19 99 LEU A O 1
ATOM 852 N N . LEU A 1 100 ? 10.668 1.829 -14.266 1.00 96.56 100 LEU A N 1
ATOM 853 C CA . LEU A 1 100 ? 9.436 1.054 -14.149 1.00 96.56 100 LEU A CA 1
ATOM 854 C C . LEU A 1 100 ? 8.885 1.093 -12.725 1.00 96.56 100 LEU A C 1
ATOM 856 O O . LEU A 1 100 ? 7.684 1.321 -12.552 1.00 96.56 100 LEU A O 1
ATOM 860 N N . VAL A 1 101 ? 9.741 0.888 -11.721 1.00 97.12 101 VAL A N 1
ATOM 861 C CA . VAL A 1 101 ? 9.358 0.908 -10.305 1.00 97.12 101 VAL A CA 1
ATOM 862 C C . VAL A 1 101 ? 8.831 2.284 -9.922 1.00 97.12 101 VAL A C 1
ATOM 864 O O . VAL A 1 101 ? 7.670 2.386 -9.519 1.00 97.12 101 VAL A O 1
ATOM 867 N N . PHE A 1 102 ? 9.630 3.341 -10.109 1.00 95.56 102 PHE A N 1
ATOM 868 C CA . PHE A 1 102 ? 9.278 4.686 -9.649 1.00 95.56 102 PHE A CA 1
ATOM 869 C C . PHE A 1 102 ? 7.919 5.125 -10.198 1.00 95.56 102 PHE A C 1
ATOM 871 O O . PHE A 1 102 ? 7.011 5.472 -9.447 1.00 95.56 102 PHE A O 1
ATOM 878 N N . THR A 1 103 ? 7.721 4.989 -11.510 1.00 92.81 103 THR A N 1
ATOM 879 C CA . THR A 1 103 ? 6.473 5.390 -12.180 1.00 92.81 103 THR A CA 1
ATOM 880 C C . THR A 1 103 ? 5.279 4.484 -11.871 1.00 92.81 103 THR A C 1
ATOM 882 O O . THR A 1 103 ? 4.130 4.855 -12.120 1.00 92.81 103 THR A O 1
ATOM 885 N N . SER A 1 104 ? 5.510 3.264 -11.380 1.00 94.00 104 SER A N 1
ATOM 886 C CA . SER A 1 104 ? 4.435 2.352 -10.968 1.00 94.00 104 SER A CA 1
ATOM 887 C C . SER A 1 104 ? 3.911 2.664 -9.565 1.00 94.00 104 SER A C 1
ATOM 889 O O . SER A 1 104 ? 2.726 2.429 -9.294 1.00 94.00 104 SER A O 1
ATOM 891 N N . MET A 1 105 ? 4.765 3.217 -8.701 1.00 93.12 105 MET A N 1
ATOM 892 C CA . MET A 1 105 ? 4.419 3.603 -7.329 1.00 93.12 105 MET A CA 1
ATOM 893 C C . MET A 1 105 ? 3.950 5.049 -7.265 1.00 93.12 105 MET A C 1
ATOM 895 O O . MET A 1 105 ? 2.866 5.342 -6.757 1.00 93.12 105 MET A O 1
ATOM 899 N N . VAL A 1 106 ? 4.715 5.937 -7.891 1.00 88.19 106 VAL A N 1
ATOM 900 C CA . VAL A 1 106 ? 4.427 7.360 -8.002 1.00 88.19 106 VAL A CA 1
ATOM 901 C C . VAL A 1 106 ? 3.601 7.584 -9.268 1.00 88.19 106 VAL A C 1
ATOM 903 O O . VAL A 1 106 ? 4.095 7.971 -10.325 1.00 88.19 106 VAL A O 1
ATOM 906 N N . LYS A 1 107 ? 2.294 7.299 -9.185 1.00 72.94 107 LYS A N 1
ATOM 907 C CA . LYS A 1 107 ? 1.359 7.656 -10.263 1.00 72.94 107 LYS A CA 1
ATOM 908 C C . LYS A 1 107 ? 1.319 9.178 -10.411 1.00 72.94 107 LYS A C 1
ATOM 910 O O . LYS A 1 107 ? 0.840 9.884 -9.516 1.00 72.94 107 LYS A O 1
ATOM 915 N N . ASN A 1 108 ? 1.736 9.674 -11.571 1.00 61.53 108 ASN A N 1
ATOM 916 C CA . ASN A 1 108 ? 1.638 11.085 -11.933 1.00 61.53 108 ASN A CA 1
ATOM 917 C C . ASN A 1 108 ? 0.422 11.301 -12.854 1.00 61.53 108 ASN A C 1
ATOM 919 O O . ASN A 1 108 ? 0.557 11.511 -14.053 1.00 61.53 108 ASN A O 1
ATOM 923 N N . LYS A 1 109 ? -0.798 11.148 -12.319 1.00 53.47 109 LYS A N 1
ATOM 924 C CA . LYS A 1 109 ? -2.035 11.450 -13.061 1.00 53.47 109 LYS A CA 1
ATOM 925 C C . LYS A 1 109 ? -2.572 12.828 -12.662 1.00 53.47 109 LYS A C 1
ATOM 927 O O . LYS A 1 109 ? -3.481 12.915 -11.849 1.00 53.47 109 LYS A O 1
ATOM 932 N N . GLY A 1 110 ? -2.012 13.882 -13.253 1.00 52.12 110 GLY A N 1
ATOM 933 C CA . GLY A 1 110 ? -2.579 15.236 -13.227 1.00 52.12 110 GLY A CA 1
ATOM 934 C C . GLY A 1 110 ? -2.489 15.995 -11.894 1.00 52.12 110 GLY A C 1
ATOM 935 O O . GLY A 1 110 ? -2.107 15.451 -10.859 1.00 52.12 110 GLY A O 1
ATOM 936 N N . LYS A 1 111 ? -2.858 17.284 -11.952 1.00 50.88 111 LYS A N 1
ATOM 937 C CA . LYS A 1 111 ? -2.721 18.278 -10.869 1.00 50.88 111 LYS A CA 1
ATOM 938 C C . LYS A 1 111 ? -3.524 17.947 -9.595 1.00 50.88 111 LYS A C 1
ATOM 940 O O . LYS A 1 111 ? -3.163 18.424 -8.534 1.00 50.88 111 LYS A O 1
ATOM 945 N N . ASN A 1 112 ? -4.525 17.063 -9.675 1.00 57.94 112 ASN A N 1
ATOM 946 C CA . ASN A 1 112 ? -5.437 16.745 -8.564 1.00 57.94 112 ASN A CA 1
ATOM 947 C C . ASN A 1 112 ? -5.260 15.320 -7.994 1.00 57.94 112 ASN A C 1
ATOM 949 O O . ASN A 1 112 ? -6.176 14.790 -7.362 1.00 57.94 112 ASN A O 1
ATOM 953 N N . ASN A 1 113 ? -4.125 14.646 -8.233 1.00 67.31 113 ASN A N 1
ATOM 954 C CA . ASN A 1 113 ? -3.943 13.282 -7.727 1.00 67.31 113 ASN A CA 1
ATOM 955 C C . ASN A 1 113 ? -3.708 13.246 -6.208 1.00 67.31 113 ASN A C 1
ATOM 957 O O . ASN A 1 113 ? -2.595 13.472 -5.738 1.00 67.31 113 ASN A O 1
ATOM 961 N N . LYS A 1 114 ? -4.740 12.843 -5.464 1.00 72.12 114 LYS A N 1
ATOM 962 C CA . LYS A 1 114 ? -4.712 12.668 -4.003 1.00 72.12 114 LYS A CA 1
ATOM 963 C C . LYS A 1 114 ? -4.221 11.289 -3.538 1.00 72.12 114 LYS A C 1
ATOM 965 O O . LYS A 1 114 ? -4.181 11.027 -2.343 1.00 72.12 114 LYS A O 1
ATOM 970 N N . THR A 1 115 ? -3.855 10.390 -4.455 1.00 79.06 115 THR A N 1
ATOM 971 C CA . THR A 1 115 ? -3.404 9.035 -4.087 1.00 79.06 115 THR A CA 1
ATOM 972 C C . THR A 1 115 ? -2.030 9.104 -3.426 1.00 79.06 115 THR A C 1
ATOM 974 O O . THR A 1 115 ? -1.082 9.563 -4.057 1.00 79.06 115 THR A O 1
ATOM 977 N N . ILE A 1 116 ? -1.870 8.611 -2.206 1.00 83.00 116 ILE A N 1
ATOM 978 C CA . ILE A 1 116 ? -0.554 8.528 -1.560 1.00 83.00 116 ILE A CA 1
ATOM 979 C C . ILE A 1 116 ? 0.174 7.274 -2.097 1.00 83.00 116 ILE A C 1
ATOM 981 O O . ILE A 1 116 ? -0.446 6.209 -2.183 1.00 83.00 116 ILE A O 1
ATOM 985 N N . PRO A 1 117 ? 1.444 7.366 -2.548 1.00 88.38 117 PRO A N 1
ATOM 986 C CA . PRO A 1 117 ? 2.233 6.183 -2.889 1.00 88.38 117 PRO A CA 1
ATOM 987 C C . PRO A 1 117 ? 2.304 5.186 -1.719 1.00 88.38 117 PRO A C 1
ATOM 989 O O . PRO A 1 117 ? 2.355 5.616 -0.570 1.00 88.38 117 PRO A O 1
ATOM 992 N N . PRO A 1 118 ? 2.334 3.868 -1.985 1.00 90.31 118 PRO A N 1
ATOM 993 C CA . PRO A 1 118 ? 2.486 2.870 -0.924 1.00 90.31 118 PRO A CA 1
ATOM 994 C C . PRO A 1 118 ? 3.845 3.005 -0.219 1.00 90.31 118 PRO A C 1
ATOM 996 O O . PRO A 1 118 ? 4.780 3.545 -0.810 1.00 90.31 118 PRO A O 1
ATOM 999 N N . ILE A 1 119 ? 3.982 2.472 0.998 1.00 91.56 119 ILE A N 1
ATOM 1000 C CA . ILE A 1 119 ? 5.275 2.397 1.696 1.00 91.56 119 ILE A CA 1
ATOM 1001 C C . ILE A 1 119 ? 6.300 1.580 0.891 1.00 91.56 119 ILE A C 1
ATOM 1003 O O . ILE A 1 119 ? 5.939 0.710 0.092 1.00 91.56 119 ILE A O 1
ATOM 1007 N N . VAL A 1 120 ? 7.587 1.874 1.084 1.00 94.25 120 VAL A N 1
ATOM 1008 C CA . VAL A 1 120 ? 8.705 1.122 0.502 1.00 94.25 120 VAL A CA 1
ATOM 1009 C C . VAL A 1 120 ? 8.973 -0.132 1.339 1.00 94.25 120 VAL A C 1
ATOM 1011 O O . VAL A 1 120 ? 9.278 -0.035 2.524 1.00 94.25 120 VAL A O 1
ATOM 1014 N N . LYS A 1 121 ? 8.896 -1.307 0.710 1.00 95.19 121 LYS A N 1
ATOM 1015 C CA . LYS A 1 121 ? 9.174 -2.619 1.303 1.00 95.19 121 LYS A CA 1
ATOM 1016 C C . LYS A 1 121 ? 9.872 -3.482 0.250 1.00 95.19 121 LYS A C 1
ATOM 1018 O O . LYS A 1 121 ? 9.248 -3.998 -0.679 1.00 95.19 121 LYS A O 1
ATOM 1023 N N . GLU A 1 122 ? 11.201 -3.488 0.310 1.00 96.12 122 GLU A N 1
ATOM 1024 C CA . GLU A 1 122 ? 12.063 -3.928 -0.794 1.00 96.12 122 GLU A CA 1
ATOM 1025 C C . GLU A 1 122 ? 11.923 -5.415 -1.138 1.00 96.12 122 GLU A C 1
ATOM 1027 O O . GLU A 1 122 ? 11.890 -5.771 -2.313 1.00 96.12 122 GLU A O 1
ATOM 1032 N N . ASP A 1 123 ? 11.802 -6.268 -0.129 1.00 96.62 123 ASP A N 1
ATOM 1033 C CA . ASP A 1 123 ? 11.532 -7.701 -0.241 1.00 96.62 123 ASP A CA 1
ATOM 1034 C C . ASP A 1 123 ? 10.271 -7.973 -1.074 1.00 96.62 123 ASP A C 1
ATOM 1036 O O . ASP A 1 123 ? 10.330 -8.656 -2.100 1.00 96.62 123 ASP A O 1
ATOM 1040 N N . ILE A 1 124 ? 9.151 -7.340 -0.715 1.00 97.19 124 ILE A N 1
ATOM 1041 C CA . ILE A 1 124 ? 7.875 -7.481 -1.435 1.00 97.19 124 ILE A CA 1
ATOM 1042 C C . ILE A 1 124 ? 7.966 -6.909 -2.855 1.00 97.19 124 ILE A C 1
ATOM 1044 O O . ILE A 1 124 ? 7.352 -7.421 -3.800 1.00 97.19 124 ILE A O 1
ATOM 1048 N N . LEU A 1 125 ? 8.726 -5.828 -3.030 1.00 97.69 125 LEU A N 1
ATOM 1049 C CA . LEU A 1 125 ? 8.930 -5.206 -4.330 1.00 97.69 125 LEU A CA 1
ATOM 1050 C C . LEU A 1 125 ? 9.744 -6.103 -5.265 1.00 97.69 125 LEU A C 1
ATOM 1052 O O . LEU A 1 125 ? 9.342 -6.290 -6.411 1.00 97.69 125 LEU A O 1
ATOM 1056 N N . ASN A 1 126 ? 10.856 -6.662 -4.793 1.00 97.12 126 ASN A N 1
ATOM 1057 C CA . ASN A 1 126 ? 11.701 -7.553 -5.584 1.00 97.12 126 ASN A CA 1
ATOM 1058 C C . ASN A 1 126 ? 10.932 -8.804 -6.016 1.00 97.12 126 ASN A C 1
ATOM 1060 O O . ASN A 1 126 ? 10.955 -9.153 -7.194 1.00 97.12 126 ASN A O 1
ATOM 1064 N N . ASP A 1 127 ? 10.164 -9.395 -5.107 1.00 97.88 127 ASP A N 1
ATOM 1065 C CA . ASP A 1 127 ? 9.274 -10.518 -5.401 1.00 97.88 127 ASP A CA 1
ATOM 1066 C C . ASP A 1 127 ? 8.184 -10.136 -6.433 1.00 97.88 127 ASP A C 1
ATOM 1068 O O . ASP A 1 127 ? 7.940 -10.839 -7.415 1.00 97.88 127 ASP A O 1
ATOM 1072 N N . SER A 1 128 ? 7.580 -8.946 -6.311 1.00 97.94 128 SER A N 1
ATOM 1073 C CA . SER A 1 128 ? 6.626 -8.433 -7.314 1.00 97.94 128 SER A CA 1
ATOM 1074 C C . SER A 1 128 ? 7.253 -8.239 -8.702 1.00 97.94 128 SER A C 1
ATOM 1076 O O . SER A 1 128 ? 6.598 -8.477 -9.719 1.00 97.94 128 SER A O 1
ATOM 1078 N N . ILE A 1 129 ? 8.504 -7.775 -8.755 1.00 96.94 129 ILE A N 1
ATOM 1079 C CA . ILE A 1 129 ? 9.258 -7.581 -9.998 1.00 96.94 129 ILE A CA 1
ATOM 1080 C C . ILE A 1 129 ? 9.595 -8.933 -10.628 1.00 96.94 129 ILE A C 1
ATOM 1082 O O . ILE A 1 129 ? 9.407 -9.068 -11.836 1.00 96.94 129 ILE A O 1
ATOM 1086 N N . SER A 1 130 ? 10.034 -9.916 -9.832 1.00 96.12 130 SER A N 1
ATOM 1087 C CA . SER A 1 130 ? 10.353 -11.267 -10.312 1.00 96.12 130 SER A CA 1
ATOM 1088 C C . SER A 1 130 ? 9.151 -11.888 -11.013 1.00 96.12 130 SER A C 1
ATOM 1090 O O . SER A 1 130 ? 9.237 -12.200 -12.193 1.00 96.12 130 SER A O 1
ATOM 1092 N N . ILE A 1 131 ? 7.983 -11.904 -10.356 1.00 95.75 131 ILE A N 1
ATOM 1093 C CA . ILE A 1 131 ? 6.749 -12.449 -10.945 1.00 95.75 131 ILE A CA 1
ATOM 1094 C C . ILE A 1 131 ? 6.405 -11.795 -12.285 1.00 95.75 131 ILE A C 1
ATOM 1096 O O . ILE A 1 131 ? 5.941 -12.463 -13.207 1.00 95.75 131 ILE A O 1
ATOM 1100 N N . ILE A 1 132 ? 6.571 -10.475 -12.400 1.00 95.12 132 ILE A N 1
ATOM 1101 C CA . ILE A 1 132 ? 6.280 -9.772 -13.655 1.00 95.12 132 ILE A CA 1
ATOM 1102 C C . ILE A 1 132 ? 7.308 -10.117 -14.726 1.00 95.12 132 ILE A C 1
ATOM 1104 O O . ILE A 1 132 ? 6.923 -10.309 -15.877 1.00 95.12 132 ILE A O 1
ATOM 1108 N N . SER A 1 133 ? 8.585 -10.199 -14.358 1.00 94.44 133 SER A N 1
ATOM 1109 C CA . SER A 1 133 ? 9.644 -10.602 -15.277 1.00 94.44 133 SER A CA 1
ATOM 1110 C C . SER A 1 133 ? 9.387 -12.008 -15.815 1.00 94.44 133 SER A C 1
ATOM 1112 O O . SER A 1 133 ? 9.372 -12.185 -17.029 1.00 94.44 133 SER A O 1
ATOM 1114 N N . ASP A 1 134 ? 9.082 -12.965 -14.936 1.00 94.50 134 ASP A N 1
ATOM 1115 C CA . ASP A 1 134 ? 8.836 -14.365 -15.293 1.00 94.50 134 ASP A CA 1
ATOM 1116 C C . ASP A 1 134 ? 7.625 -14.499 -16.221 1.00 94.50 134 ASP A C 1
ATOM 1118 O O . ASP A 1 134 ? 7.705 -15.141 -17.268 1.00 94.50 134 ASP A O 1
ATOM 1122 N N . LYS A 1 135 ? 6.520 -13.808 -15.903 1.00 94.25 135 LYS A N 1
ATOM 1123 C CA . LYS A 1 135 ? 5.327 -13.774 -16.763 1.00 94.25 135 LYS A CA 1
ATOM 1124 C C . LYS A 1 135 ? 5.626 -13.223 -18.153 1.00 94.25 135 LYS A C 1
ATOM 1126 O O . LYS A 1 135 ? 5.190 -13.805 -19.134 1.00 94.25 135 LYS A O 1
ATOM 1131 N N . LEU A 1 136 ? 6.390 -12.134 -18.243 1.00 92.50 136 LEU A N 1
ATOM 1132 C CA . LEU A 1 136 ? 6.760 -11.522 -19.525 1.00 92.50 136 LEU A CA 1
ATOM 1133 C C . LEU A 1 136 ? 7.785 -12.340 -20.316 1.00 92.50 136 LEU A C 1
ATOM 1135 O O . LEU A 1 136 ? 7.893 -12.170 -21.530 1.00 92.50 136 LEU A O 1
ATOM 1139 N N . MET A 1 137 ? 8.566 -13.187 -19.644 1.00 91.06 137 MET A N 1
ATOM 1140 C CA . MET A 1 137 ? 9.453 -14.142 -20.306 1.00 91.06 137 MET A CA 1
ATOM 1141 C C . MET A 1 137 ? 8.675 -15.323 -20.894 1.00 91.06 137 MET A C 1
ATOM 1143 O O . MET A 1 137 ? 9.047 -15.796 -21.963 1.00 91.06 137 MET A O 1
ATOM 1147 N N . GLN A 1 138 ? 7.604 -15.767 -20.231 1.00 92.56 138 GLN A N 1
ATOM 1148 C CA . GLN A 1 138 ? 6.723 -16.837 -20.718 1.00 92.56 138 GLN A CA 1
ATOM 1149 C C . GLN A 1 138 ? 5.786 -16.356 -21.831 1.00 92.56 138 GLN A C 1
ATOM 1151 O O . GLN A 1 138 ? 5.644 -17.023 -22.852 1.00 92.56 138 GLN A O 1
ATOM 1156 N N . ASP A 1 139 ? 5.174 -15.189 -21.646 1.00 91.44 139 ASP A N 1
ATOM 1157 C CA . ASP A 1 139 ? 4.269 -14.566 -22.604 1.00 91.44 139 ASP A CA 1
ATOM 1158 C C . ASP A 1 139 ? 4.486 -13.047 -22.621 1.00 91.44 139 ASP A C 1
ATOM 1160 O O . ASP A 1 139 ? 4.132 -12.315 -21.691 1.00 91.44 139 ASP A O 1
ATOM 1164 N N . LYS A 1 140 ? 5.057 -12.555 -23.724 1.00 85.50 140 LYS A N 1
ATOM 1165 C CA . LYS A 1 140 ? 5.333 -11.127 -23.917 1.00 85.50 140 LYS A CA 1
ATOM 1166 C C . LYS A 1 140 ? 4.046 -10.298 -23.943 1.00 85.50 140 LYS A C 1
ATOM 1168 O O . LYS A 1 140 ? 4.065 -9.136 -23.531 1.00 85.50 140 LYS A O 1
ATOM 1173 N N . ASP A 1 141 ? 2.920 -10.861 -24.367 1.00 84.94 141 ASP A N 1
ATOM 1174 C CA . ASP A 1 141 ? 1.676 -10.108 -24.502 1.00 84.94 141 ASP A CA 1
ATOM 1175 C C . ASP A 1 141 ? 0.909 -9.966 -23.187 1.00 84.94 141 ASP A C 1
ATOM 1177 O O . ASP A 1 141 ? 0.120 -9.019 -23.055 1.00 84.94 141 ASP A O 1
ATOM 1181 N N . THR A 1 142 ? 1.252 -10.767 -22.171 1.00 88.62 142 THR A N 1
ATOM 1182 C CA . THR A 1 142 ? 0.667 -10.715 -20.827 1.00 88.62 142 THR A CA 1
ATOM 1183 C C . THR A 1 142 ? 0.544 -9.283 -20.303 1.00 88.62 142 THR A C 1
ATOM 1185 O O . THR A 1 142 ? 1.500 -8.501 -20.220 1.00 88.62 142 THR A O 1
ATOM 1188 N N . LEU A 1 143 ? -0.678 -8.930 -19.903 1.00 88.75 143 LEU A N 1
ATOM 1189 C CA . LEU A 1 143 ? -0.967 -7.662 -19.248 1.00 88.75 143 LEU A CA 1
ATOM 1190 C C . LEU A 1 143 ? -0.463 -7.692 -17.803 1.00 88.75 143 LEU A C 1
ATOM 1192 O O . LEU A 1 143 ? -0.768 -8.605 -17.036 1.00 88.75 143 LEU A O 1
ATOM 1196 N N . PHE A 1 144 ? 0.254 -6.648 -17.390 1.00 89.88 144 PHE A N 1
ATOM 1197 C CA . PHE A 1 144 ? 0.785 -6.541 -16.033 1.00 89.88 144 PHE A CA 1
ATOM 1198 C C . PHE A 1 144 ? 0.545 -5.158 -15.420 1.00 89.88 144 PHE A C 1
ATOM 1200 O O . PHE A 1 144 ? 0.391 -4.142 -16.098 1.00 89.88 144 PHE A O 1
ATOM 1207 N N . SER A 1 145 ? 0.547 -5.107 -14.086 1.00 92.94 145 SER A N 1
ATOM 1208 C CA . SER A 1 145 ? 0.512 -3.854 -13.333 1.00 92.94 145 SER A CA 1
ATOM 1209 C C . SER A 1 145 ? 1.333 -3.984 -12.056 1.00 92.94 145 SER A C 1
ATOM 1211 O O . SER A 1 145 ? 0.813 -4.389 -11.016 1.00 92.94 145 SER A O 1
ATOM 1213 N N . LEU A 1 146 ? 2.615 -3.602 -12.124 1.00 95.00 146 LEU A N 1
ATOM 1214 C CA . LEU A 1 146 ? 3.548 -3.682 -10.991 1.00 95.00 146 LEU A CA 1
ATOM 1215 C C . LEU A 1 146 ? 2.994 -3.005 -9.739 1.00 95.00 146 LEU A C 1
ATOM 1217 O O . LEU A 1 146 ? 2.972 -3.602 -8.671 1.00 95.00 146 LEU A O 1
ATOM 1221 N N . GLY A 1 147 ? 2.462 -1.790 -9.876 1.00 94.19 147 GLY A N 1
ATOM 1222 C CA . GLY A 1 147 ? 1.890 -1.084 -8.733 1.00 94.19 147 GLY A CA 1
ATOM 1223 C C . GLY A 1 147 ? 0.665 -1.786 -8.132 1.00 94.19 147 GLY A C 1
ATOM 1224 O O . GLY A 1 147 ? 0.445 -1.670 -6.932 1.00 94.19 147 GLY A O 1
ATOM 1225 N N . LYS A 1 148 ? -0.163 -2.479 -8.933 1.00 93.44 148 LYS A N 1
ATOM 1226 C CA . LYS A 1 148 ? -1.321 -3.234 -8.415 1.00 93.44 148 LYS A CA 1
ATOM 1227 C C . LYS A 1 148 ? -0.855 -4.492 -7.680 1.00 93.44 148 LYS A C 1
ATOM 1229 O O . LYS A 1 148 ? -1.298 -4.705 -6.560 1.00 93.44 148 LYS A O 1
ATOM 1234 N N . LEU A 1 149 ? 0.054 -5.261 -8.282 1.00 96.12 149 LEU A N 1
ATOM 1235 C CA . LEU A 1 149 ? 0.617 -6.470 -7.677 1.00 96.12 149 LEU A CA 1
ATOM 1236 C C . LEU A 1 149 ? 1.332 -6.157 -6.358 1.00 96.12 149 LEU A C 1
ATOM 1238 O O . LEU A 1 149 ? 1.043 -6.783 -5.347 1.00 96.12 149 LEU A O 1
ATOM 1242 N N . TYR A 1 150 ? 2.188 -5.134 -6.352 1.00 96.56 150 TYR A N 1
ATOM 1243 C CA . TYR A 1 150 ? 2.912 -4.708 -5.156 1.00 96.56 150 TYR A CA 1
ATOM 1244 C C . TYR A 1 150 ? 1.973 -4.284 -4.020 1.00 96.56 150 TYR A C 1
ATOM 1246 O O . TYR A 1 150 ? 2.136 -4.723 -2.888 1.00 96.56 150 TYR A O 1
ATOM 1254 N N . ARG A 1 151 ? 0.942 -3.477 -4.317 1.00 92.81 151 ARG A N 1
ATOM 1255 C CA . ARG A 1 151 ? -0.061 -3.081 -3.313 1.00 92.81 151 ARG A CA 1
ATOM 1256 C C . ARG A 1 151 ? -0.850 -4.269 -2.772 1.00 92.81 151 ARG A C 1
ATOM 1258 O O . ARG A 1 151 ? -1.160 -4.277 -1.587 1.00 92.81 151 ARG A O 1
ATOM 1265 N N . GLN A 1 152 ? -1.163 -5.247 -3.620 1.00 93.06 152 GLN A N 1
ATOM 1266 C CA . GLN A 1 152 ? -1.832 -6.466 -3.176 1.00 93.06 152 GLN A CA 1
ATOM 1267 C C . GLN A 1 152 ? -0.935 -7.256 -2.221 1.00 93.06 152 GLN A C 1
ATOM 1269 O O . GLN A 1 152 ? -1.355 -7.538 -1.109 1.00 93.06 152 GLN A O 1
ATOM 1274 N N . LYS A 1 153 ? 0.324 -7.510 -2.593 1.00 95.06 153 LYS A N 1
ATOM 1275 C CA . LYS A 1 153 ? 1.261 -8.237 -1.729 1.00 95.06 153 LYS A CA 1
ATOM 1276 C C . LYS A 1 153 ? 1.569 -7.511 -0.420 1.00 95.06 153 LYS A C 1
ATOM 1278 O O . LYS A 1 153 ? 1.697 -8.159 0.610 1.00 95.06 153 LYS A O 1
ATOM 1283 N N . LEU A 1 154 ? 1.649 -6.178 -0.435 1.00 93.75 154 LEU A N 1
ATOM 1284 C CA . LEU A 1 154 ? 1.733 -5.387 0.797 1.00 93.75 154 LEU A CA 1
ATOM 1285 C C . LEU A 1 154 ? 0.522 -5.635 1.697 1.00 93.75 154 LEU A C 1
ATOM 1287 O O . LEU A 1 154 ? 0.690 -5.889 2.886 1.00 93.75 154 LEU A O 1
ATOM 1291 N N . LYS A 1 155 ? -0.691 -5.584 1.134 1.00 92.12 155 LYS A N 1
ATOM 1292 C CA . LYS A 1 155 ? -1.918 -5.873 1.881 1.00 92.12 155 LYS A CA 1
ATOM 1293 C C . LYS A 1 155 ? -1.868 -7.280 2.477 1.00 92.12 155 LYS A C 1
ATOM 1295 O O . LYS A 1 155 ? -2.106 -7.423 3.669 1.00 92.12 155 LYS A O 1
ATOM 1300 N N . ASP A 1 156 ? -1.504 -8.278 1.680 1.00 92.88 156 ASP A N 1
ATOM 1301 C CA . ASP A 1 156 ? -1.418 -9.671 2.127 1.00 92.88 156 ASP A CA 1
ATOM 1302 C C . ASP A 1 156 ? -0.360 -9.847 3.230 1.00 92.88 156 ASP A C 1
ATOM 1304 O O . ASP A 1 156 ? -0.584 -10.575 4.188 1.00 92.88 156 ASP A O 1
ATOM 1308 N N . TYR A 1 157 ? 0.765 -9.128 3.151 1.00 93.81 157 TYR A N 1
ATOM 1309 C CA . TYR A 1 157 ? 1.814 -9.145 4.172 1.00 93.81 157 TYR A CA 1
ATOM 1310 C C . TYR A 1 157 ? 1.340 -8.578 5.517 1.00 93.81 157 TYR A C 1
ATOM 1312 O O . TYR A 1 157 ? 1.519 -9.218 6.554 1.00 93.81 157 TYR A O 1
ATOM 1320 N N . TYR A 1 158 ? 0.726 -7.391 5.514 1.00 93.00 158 TYR A N 1
ATOM 1321 C CA . TYR A 1 158 ? 0.283 -6.731 6.749 1.00 93.00 158 TYR A CA 1
ATOM 1322 C C . TYR A 1 158 ? -1.005 -7.329 7.327 1.00 93.00 158 TYR A C 1
ATOM 1324 O O . TYR A 1 158 ? -1.267 -7.178 8.520 1.00 93.00 158 TYR A O 1
ATOM 1332 N N . LEU A 1 159 ? -1.806 -8.005 6.498 1.00 92.94 159 LEU A N 1
ATOM 1333 C CA . LEU A 1 159 ? -3.070 -8.632 6.889 1.00 92.94 159 LEU A CA 1
ATOM 1334 C C . LEU A 1 159 ? -3.015 -10.164 6.857 1.00 92.94 159 LEU A C 1
ATOM 1336 O O . LEU A 1 159 ? -4.064 -10.795 6.818 1.00 92.94 159 LEU A O 1
ATOM 1340 N N . LYS A 1 160 ? -1.824 -10.772 6.884 1.00 91.56 160 LYS A N 1
ATOM 1341 C CA . LYS A 1 160 ? -1.640 -12.230 6.750 1.00 91.56 160 LYS A CA 1
ATOM 1342 C C . LYS A 1 160 ? -2.488 -13.067 7.719 1.00 91.56 160 LYS A C 1
ATOM 1344 O O . LYS A 1 160 ? -2.897 -14.169 7.375 1.00 91.56 160 LYS A O 1
ATOM 1349 N N . ASP A 1 161 ? -2.776 -12.521 8.900 1.00 91.19 161 ASP A N 1
ATOM 1350 C CA . ASP A 1 161 ? -3.533 -13.184 9.968 1.00 91.19 161 ASP A CA 1
ATOM 1351 C C . ASP A 1 161 ? -5.041 -12.850 9.919 1.00 91.19 161 ASP A C 1
ATOM 1353 O O . ASP A 1 161 ? -5.796 -13.222 10.813 1.00 91.19 161 ASP A O 1
ATOM 1357 N N . ILE A 1 162 ? -5.496 -12.118 8.894 1.00 92.31 162 ILE A N 1
ATOM 1358 C CA . ILE A 1 162 ? -6.884 -11.676 8.722 1.00 92.31 162 ILE A CA 1
ATOM 1359 C C . ILE A 1 162 ? -7.428 -12.253 7.409 1.00 92.31 162 ILE A C 1
ATOM 1361 O O . ILE A 1 162 ? -7.002 -11.842 6.326 1.00 92.31 162 ILE A O 1
ATOM 1365 N N . PRO A 1 163 ? -8.408 -13.173 7.464 1.00 92.44 163 PRO A N 1
ATOM 1366 C CA . PRO A 1 163 ? -9.045 -13.705 6.266 1.00 92.44 163 PRO A CA 1
ATOM 1367 C C . PRO A 1 163 ? -9.646 -12.604 5.381 1.00 92.44 163 PRO A C 1
ATOM 1369 O O . PRO A 1 163 ? -10.230 -11.640 5.869 1.00 92.44 163 PRO A O 1
ATOM 1372 N N . ALA A 1 164 ? -9.598 -12.779 4.057 1.00 87.94 164 ALA A N 1
ATOM 1373 C CA . ALA A 1 164 ? -10.094 -11.773 3.110 1.00 87.94 164 ALA A CA 1
ATOM 1374 C C . ALA A 1 164 ? -11.583 -11.407 3.299 1.00 87.94 164 ALA A C 1
ATOM 1376 O O . ALA A 1 164 ? -11.977 -10.289 2.983 1.00 87.94 164 ALA A O 1
ATOM 1377 N N . LYS A 1 165 ? -12.392 -12.344 3.812 1.00 92.75 165 LYS A N 1
ATOM 1378 C CA . LYS A 1 165 ? -13.826 -12.181 4.109 1.00 92.75 165 LYS A CA 1
ATOM 1379 C C . LYS A 1 165 ? -14.117 -12.078 5.614 1.00 92.75 165 LYS A C 1
ATOM 1381 O O . LYS A 1 165 ? -15.211 -12.415 6.059 1.00 92.75 165 LYS A O 1
ATOM 1386 N N . TYR A 1 166 ? -13.128 -11.675 6.410 1.00 95.12 166 TYR A N 1
ATOM 1387 C CA . TYR A 1 166 ? -13.265 -11.584 7.861 1.00 95.12 166 TYR A CA 1
ATOM 1388 C C . TYR A 1 166 ? -14.380 -10.612 8.268 1.00 95.12 166 TYR A C 1
ATOM 1390 O O . TYR A 1 166 ? -14.485 -9.515 7.717 1.00 95.12 166 TYR A O 1
ATOM 1398 N N . THR A 1 167 ? -15.189 -11.023 9.244 1.00 97.06 167 THR A N 1
ATOM 1399 C CA . THR A 1 167 ? -16.207 -10.186 9.885 1.00 97.06 167 THR A CA 1
ATOM 1400 C C . THR A 1 167 ? -15.956 -10.209 11.383 1.00 97.06 167 THR A C 1
ATOM 1402 O O . THR A 1 167 ? -15.905 -11.289 11.969 1.00 97.06 167 THR A O 1
ATOM 1405 N N . GLY A 1 168 ? -15.752 -9.043 11.989 1.00 97.06 168 GLY A N 1
ATOM 1406 C CA . GLY A 1 168 ? -15.364 -8.935 13.393 1.00 97.06 168 GLY A CA 1
ATOM 1407 C C . GLY A 1 168 ? -14.490 -7.723 13.693 1.00 97.06 168 GLY A C 1
ATOM 1408 O O . GLY A 1 168 ? -14.095 -6.970 12.799 1.00 97.06 168 GLY A O 1
ATOM 1409 N N . TRP A 1 169 ? -14.188 -7.547 14.976 1.00 97.25 169 TRP A N 1
ATOM 1410 C CA . TRP A 1 169 ? -13.325 -6.479 15.468 1.00 97.25 169 TRP A CA 1
ATOM 1411 C C . TRP A 1 169 ? -11.850 -6.850 15.357 1.00 97.25 169 TRP A C 1
ATOM 1413 O O . TRP A 1 169 ? -11.429 -7.941 15.730 1.00 97.25 169 TRP A O 1
ATOM 1423 N N . ILE A 1 170 ? -11.054 -5.904 14.871 1.00 96.56 170 ILE A N 1
ATOM 1424 C CA . ILE A 1 170 ? -9.599 -5.983 14.840 1.00 96.56 170 ILE A CA 1
ATOM 1425 C C . ILE A 1 170 ? -9.052 -4.900 15.750 1.00 96.56 170 ILE A C 1
ATOM 1427 O O . ILE A 1 170 ? -9.248 -3.709 15.502 1.00 96.56 170 ILE A O 1
ATOM 1431 N N . GLU A 1 171 ? -8.307 -5.322 16.761 1.00 95.56 171 GLU A N 1
ATOM 1432 C CA . GLU A 1 171 ? -7.546 -4.419 17.610 1.00 95.56 171 GLU A CA 1
ATOM 1433 C C . GLU A 1 171 ? -6.177 -4.137 16.982 1.00 95.56 171 GLU A C 1
ATOM 1435 O O . GLU A 1 171 ? -5.472 -5.035 16.502 1.00 95.56 171 GLU A O 1
ATOM 1440 N N . ILE A 1 172 ? -5.809 -2.861 16.956 1.00 96.31 172 ILE A N 1
ATOM 1441 C CA . ILE A 1 172 ? -4.517 -2.377 16.486 1.00 96.31 172 ILE A CA 1
ATOM 1442 C C . ILE A 1 172 ? -3.852 -1.662 17.657 1.00 96.31 172 ILE A C 1
ATOM 1444 O O . ILE A 1 172 ? -4.268 -0.580 18.079 1.00 96.31 172 ILE A O 1
ATOM 1448 N N . GLU A 1 173 ? -2.829 -2.316 18.201 1.00 95.75 173 GLU A N 1
ATOM 1449 C CA . GLU A 1 173 ? -2.126 -1.877 19.403 1.00 95.75 173 GLU A CA 1
ATOM 1450 C C . GLU A 1 173 ? -1.281 -0.627 19.114 1.00 95.75 173 GLU A C 1
ATOM 1452 O O . GLU A 1 173 ? -0.580 -0.543 18.099 1.00 95.75 173 GLU A O 1
ATOM 1457 N N . SER A 1 174 ? -1.341 0.331 20.036 1.00 95.81 174 SER A N 1
ATOM 1458 C CA . SER A 1 174 ? -0.622 1.602 19.983 1.00 95.81 174 SER A CA 1
ATOM 1459 C C . SER A 1 174 ? 0.887 1.452 20.170 1.00 95.81 174 SER A C 1
ATOM 1461 O O . SER A 1 174 ? 1.372 0.433 20.663 1.00 95.81 174 SER A O 1
ATOM 1463 N N . LYS A 1 175 ? 1.641 2.521 19.891 1.00 95.88 175 LYS A N 1
ATOM 1464 C CA . LYS A 1 175 ? 3.074 2.613 20.218 1.00 95.88 175 LYS A CA 1
ATOM 1465 C C . LYS A 1 175 ? 3.346 2.422 21.710 1.00 95.88 175 LYS A C 1
ATOM 1467 O O . LYS A 1 175 ? 4.351 1.823 22.069 1.00 95.88 175 LYS A O 1
ATOM 1472 N N . LYS A 1 176 ? 2.459 2.934 22.572 1.00 92.62 176 LYS A N 1
ATOM 1473 C CA . LYS A 1 176 ? 2.582 2.814 24.033 1.00 92.62 176 LYS A CA 1
ATOM 1474 C C . LYS A 1 176 ? 2.380 1.373 24.493 1.00 92.62 176 LYS A C 1
ATOM 1476 O O . LYS A 1 176 ? 3.080 0.917 25.386 1.00 92.62 176 LYS A O 1
ATOM 1481 N N . SER A 1 177 ? 1.428 0.669 23.884 1.00 91.81 177 SER A N 1
ATOM 1482 C CA . SER A 1 177 ? 1.126 -0.723 24.224 1.00 91.81 177 SER A CA 1
ATOM 1483 C C . SER A 1 177 ? 2.127 -1.704 23.619 1.00 91.81 177 SER A C 1
ATOM 1485 O O . SER A 1 177 ? 2.411 -2.725 24.237 1.00 91.81 177 SER A O 1
ATOM 1487 N N . LYS A 1 178 ? 2.636 -1.416 22.413 1.00 94.50 178 LYS A N 1
ATOM 1488 C CA . LYS A 1 178 ? 3.468 -2.343 21.640 1.00 94.50 178 LYS A CA 1
ATOM 1489 C C . LYS A 1 178 ? 4.482 -1.638 20.732 1.00 94.50 178 LYS A C 1
ATOM 1491 O O . LYS A 1 178 ? 4.323 -1.622 19.503 1.00 94.50 178 LYS A O 1
ATOM 1496 N N . PRO A 1 179 ? 5.520 -1.020 21.315 1.00 94.31 179 PRO A N 1
ATOM 1497 C CA . PRO A 1 179 ? 6.464 -0.186 20.576 1.00 94.31 179 PRO A CA 1
ATOM 1498 C C . PRO A 1 179 ? 7.199 -0.954 19.471 1.00 94.31 179 PRO A C 1
ATOM 1500 O O . PRO A 1 179 ? 7.451 -0.402 18.402 1.00 94.31 179 PRO A O 1
ATOM 1503 N N . GLU A 1 180 ? 7.490 -2.239 19.675 1.00 95.81 180 GLU A N 1
ATOM 1504 C CA . GLU A 1 180 ? 8.231 -3.079 18.733 1.00 95.81 180 GLU A CA 1
ATOM 1505 C C . GLU A 1 180 ? 7.439 -3.427 17.464 1.00 95.81 180 GLU A C 1
ATOM 1507 O O . GLU A 1 180 ? 8.033 -3.698 16.420 1.00 95.81 180 GLU A O 1
ATOM 1512 N N . LYS A 1 181 ? 6.099 -3.388 17.525 1.00 94.12 181 LYS A N 1
ATOM 1513 C CA . LYS A 1 181 ? 5.221 -3.606 16.361 1.00 94.12 181 LYS A CA 1
ATOM 1514 C C . LYS A 1 181 ? 4.647 -2.317 15.787 1.00 94.12 181 LYS A C 1
ATOM 1516 O O . LYS A 1 181 ? 3.869 -2.387 14.838 1.00 94.12 181 LYS A O 1
ATOM 1521 N N . TYR A 1 182 ? 5.031 -1.157 16.315 1.00 94.12 182 TYR A N 1
ATOM 1522 C CA . TYR A 1 182 ? 4.406 0.120 15.978 1.00 94.12 182 TYR A CA 1
ATOM 1523 C C . TYR A 1 182 ? 4.346 0.389 14.467 1.00 94.12 182 TYR A C 1
ATOM 1525 O O . TYR A 1 182 ? 3.265 0.627 13.940 1.00 94.12 182 TYR A O 1
ATOM 1533 N N . GLU A 1 183 ? 5.463 0.259 13.746 1.00 91.44 183 GLU A N 1
ATOM 1534 C CA . GLU A 1 183 ? 5.497 0.487 12.291 1.00 91.44 183 GLU A CA 1
ATOM 1535 C C . GLU A 1 183 ? 4.601 -0.501 11.518 1.00 91.44 183 GLU A C 1
ATOM 1537 O O . GLU A 1 183 ? 3.942 -0.134 10.545 1.00 91.44 183 GLU A O 1
ATOM 1542 N N . GLN A 1 184 ? 4.522 -1.760 11.966 1.00 92.31 184 GLN A N 1
ATOM 1543 C CA . GLN A 1 184 ? 3.643 -2.764 11.353 1.00 92.31 184 GLN A CA 1
ATOM 1544 C C . GLN A 1 184 ? 2.169 -2.447 11.622 1.00 92.31 184 GLN A C 1
ATOM 1546 O O . GLN A 1 184 ? 1.339 -2.545 10.719 1.00 92.31 184 GLN A O 1
ATOM 1551 N N . ASN A 1 185 ? 1.849 -2.036 12.848 1.00 95.12 185 ASN A N 1
ATOM 1552 C CA . ASN A 1 185 ? 0.501 -1.663 13.257 1.00 95.12 185 ASN A CA 1
ATOM 1553 C C . ASN A 1 185 ? 0.041 -0.364 12.582 1.00 95.12 185 ASN A C 1
ATOM 1555 O O . ASN A 1 185 ? -1.126 -0.255 12.210 1.00 95.12 185 ASN A O 1
ATOM 1559 N N . LEU A 1 186 ? 0.952 0.583 12.352 1.00 93.75 186 LEU A N 1
ATOM 1560 C CA . LEU A 1 186 ? 0.682 1.818 11.622 1.00 93.75 186 LEU A CA 1
ATOM 1561 C C . LEU A 1 186 ? 0.271 1.529 10.174 1.00 93.75 186 LEU A C 1
ATOM 1563 O O . LEU A 1 186 ? -0.740 2.044 9.694 1.00 93.75 186 LEU A O 1
ATOM 1567 N N . GLU A 1 187 ? 1.008 0.658 9.485 1.00 92.38 187 GLU A N 1
ATOM 1568 C CA . GLU A 1 187 ? 0.652 0.251 8.124 1.00 92.38 187 GLU A CA 1
ATOM 1569 C C . GLU A 1 187 ? -0.629 -0.591 8.097 1.00 92.38 187 GLU A C 1
ATOM 1571 O O . GLU A 1 187 ? -1.491 -0.372 7.243 1.00 92.38 187 GLU A O 1
ATOM 1576 N N . LYS A 1 188 ? -0.824 -1.482 9.078 1.00 94.69 188 LYS A N 1
ATOM 1577 C CA . LYS A 1 188 ? -2.077 -2.231 9.253 1.00 94.69 188 LYS A CA 1
ATOM 1578 C C . LYS A 1 188 ? -3.279 -1.289 9.407 1.00 94.69 188 LYS A C 1
ATOM 1580 O O . LYS A 1 188 ? -4.282 -1.481 8.720 1.00 94.69 188 LYS A O 1
ATOM 1585 N N . LEU A 1 189 ? -3.162 -0.241 10.227 1.00 95.00 189 LEU A N 1
ATOM 1586 C CA . LEU A 1 189 ? -4.186 0.794 10.401 1.00 95.00 189 LEU A CA 1
ATOM 1587 C C . LEU A 1 189 ? -4.489 1.507 9.082 1.00 95.00 189 LEU A C 1
ATOM 1589 O O . LEU A 1 189 ? -5.652 1.600 8.690 1.00 95.00 189 LEU A O 1
ATOM 1593 N N . LYS A 1 190 ? -3.464 1.962 8.356 1.00 91.56 190 LYS A N 1
ATOM 1594 C CA . LYS A 1 190 ? -3.636 2.663 7.071 1.00 91.56 190 LYS A CA 1
ATOM 1595 C C . LYS A 1 190 ? -4.313 1.788 6.013 1.00 91.56 190 LYS A C 1
ATOM 1597 O O . LYS A 1 190 ? -5.123 2.290 5.236 1.00 91.56 190 LYS A O 1
ATOM 1602 N N . ILE A 1 191 ? -4.004 0.490 5.988 1.00 90.12 191 ILE A N 1
ATOM 1603 C CA . ILE A 1 191 ? -4.581 -0.480 5.044 1.00 90.12 191 ILE A CA 1
ATOM 1604 C C . ILE A 1 191 ? -6.037 -0.810 5.387 1.00 90.12 191 ILE A C 1
ATOM 1606 O O . ILE A 1 191 ? -6.855 -0.944 4.476 1.00 90.12 191 ILE A O 1
ATOM 1610 N N . LEU A 1 192 ? -6.357 -0.956 6.675 1.00 92.56 192 LEU A N 1
ATOM 1611 C CA . LEU A 1 192 ? -7.710 -1.264 7.148 1.00 92.56 192 LEU A CA 1
ATOM 1612 C C . LEU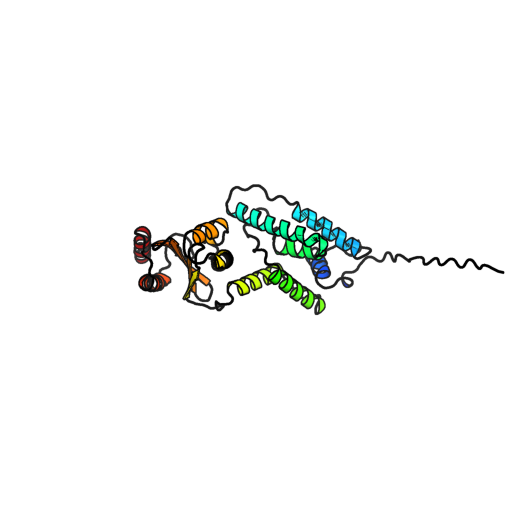 A 1 192 ? -8.619 -0.033 7.224 1.00 92.56 192 LEU A C 1
ATOM 1614 O O . LEU A 1 192 ? -9.823 -0.183 7.384 1.00 92.56 192 LEU A O 1
ATOM 1618 N N . SER A 1 193 ? -8.079 1.178 7.100 1.00 90.06 193 SER A N 1
ATOM 1619 C CA . SER A 1 193 ? -8.873 2.404 7.167 1.00 90.06 193 SER A CA 1
ATOM 1620 C C . SER A 1 193 ? -9.769 2.585 5.942 1.00 90.06 193 SER A C 1
ATOM 1622 O O . SER A 1 193 ? -9.334 2.433 4.796 1.00 90.06 193 SER A O 1
ATOM 1624 N N . ASN A 1 194 ? -11.020 2.991 6.172 1.00 86.88 194 ASN A N 1
ATOM 1625 C CA . ASN A 1 194 ? -11.913 3.427 5.103 1.00 86.88 194 ASN A CA 1
ATOM 1626 C C . ASN A 1 194 ? -11.330 4.662 4.385 1.00 86.88 194 ASN A C 1
ATOM 1628 O O . ASN A 1 194 ? -10.672 5.507 4.991 1.00 86.88 194 ASN A O 1
ATOM 1632 N N . ARG A 1 195 ? -11.608 4.810 3.083 1.00 81.19 195 ARG A N 1
ATOM 1633 C CA . ARG A 1 195 ? -11.128 5.935 2.255 1.00 81.19 195 ARG A CA 1
ATOM 1634 C C . ARG A 1 195 ? -11.565 7.320 2.755 1.00 81.19 195 ARG A C 1
ATOM 1636 O O . ARG A 1 195 ? -10.970 8.316 2.355 1.00 81.19 195 ARG A O 1
ATOM 1643 N N . LEU A 1 196 ? -12.653 7.390 3.525 1.00 83.94 196 LEU A N 1
ATOM 1644 C CA . LEU A 1 196 ? -13.182 8.640 4.079 1.00 83.94 196 LEU A CA 1
ATOM 1645 C C . LEU A 1 196 ? -12.592 8.972 5.456 1.00 83.94 196 LEU A C 1
ATOM 1647 O O . LEU A 1 196 ? -12.741 10.103 5.922 1.00 83.94 196 LEU A O 1
ATOM 1651 N N . TRP A 1 197 ? -11.894 8.026 6.087 1.00 87.38 197 TRP A N 1
ATOM 1652 C CA . TRP A 1 197 ? -11.261 8.229 7.384 1.00 87.38 197 TRP A CA 1
ATOM 1653 C C . TRP A 1 197 ? -9.918 8.940 7.233 1.00 87.38 197 TRP A C 1
ATOM 1655 O O . TRP A 1 197 ? -9.151 8.718 6.289 1.00 87.38 197 TRP A O 1
ATOM 1665 N N . CYS A 1 198 ? -9.604 9.808 8.193 1.00 82.94 198 CYS A N 1
ATOM 1666 C CA . CYS A 1 198 ? -8.342 10.542 8.203 1.00 82.94 198 CYS A CA 1
ATOM 1667 C C . CYS A 1 198 ? -7.133 9.622 8.442 1.00 82.94 198 CYS A C 1
ATOM 1669 O O . CYS A 1 198 ? -6.045 9.948 7.978 1.00 82.94 198 CYS A O 1
ATOM 1671 N N . THR A 1 199 ? -7.320 8.448 9.051 1.00 83.12 199 THR A N 1
ATOM 1672 C CA . THR A 1 199 ? -6.288 7.429 9.330 1.00 83.12 199 THR A CA 1
ATOM 1673 C C . THR A 1 199 ? -5.763 6.698 8.097 1.00 83.12 199 THR A C 1
ATOM 1675 O O . THR A 1 199 ? -4.789 5.957 8.186 1.00 83.12 199 THR A O 1
ATOM 1678 N N . GLN A 1 200 ? -6.332 6.941 6.912 1.00 80.12 200 GLN A N 1
ATOM 1679 C CA . GLN A 1 200 ? -5.668 6.570 5.659 1.00 80.12 200 GLN A CA 1
ATOM 1680 C C . GLN A 1 200 ? -4.377 7.389 5.434 1.00 80.12 200 GLN A C 1
ATOM 1682 O O . GLN A 1 200 ? -3.503 7.002 4.655 1.00 80.12 200 GLN A O 1
ATOM 1687 N N . LYS A 1 201 ? -4.270 8.544 6.101 1.00 8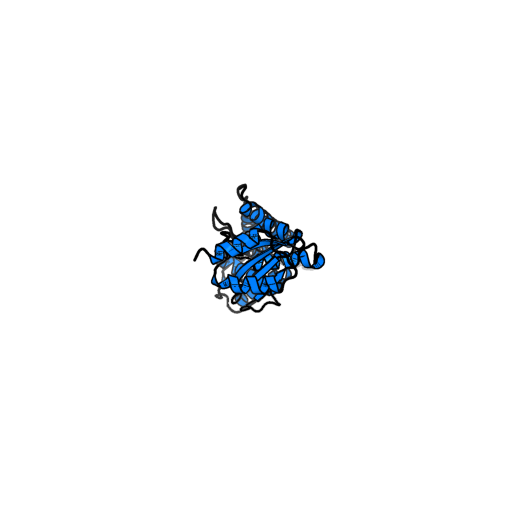0.25 201 LYS A N 1
ATOM 1688 C CA . LYS A 1 201 ? -3.165 9.497 6.003 1.00 80.25 201 LYS A CA 1
ATOM 1689 C C . LYS A 1 201 ? -2.158 9.242 7.119 1.00 80.25 201 LYS A C 1
ATOM 1691 O O . LYS A 1 201 ? -2.536 9.009 8.266 1.00 80.25 201 LYS A O 1
ATOM 1696 N N . ASP A 1 202 ? -0.882 9.330 6.772 1.00 80.56 202 ASP A N 1
ATOM 1697 C CA . ASP A 1 202 ? 0.245 9.014 7.648 1.00 80.56 202 ASP A CA 1
ATOM 1698 C C . ASP A 1 202 ? 0.262 9.908 8.888 1.00 80.56 202 ASP A C 1
ATOM 1700 O O . ASP A 1 202 ? 0.402 9.408 10.000 1.00 80.56 202 ASP A O 1
ATOM 1704 N N . THR A 1 203 ? 0.015 11.210 8.708 1.00 81.88 203 THR A N 1
ATOM 1705 C CA . THR A 1 203 ? 0.012 12.175 9.816 1.00 81.88 203 THR A CA 1
ATOM 1706 C C . THR A 1 203 ? -1.003 11.793 10.904 1.00 81.88 203 THR A C 1
ATOM 1708 O O . THR A 1 203 ? -0.643 11.704 12.073 1.00 81.88 203 THR A O 1
ATOM 1711 N N . HIS A 1 204 ? -2.257 11.502 10.537 1.00 86.81 204 HIS A N 1
ATOM 1712 C CA . HIS A 1 204 ? -3.298 11.173 11.522 1.00 86.81 204 HIS A CA 1
ATOM 1713 C C . HIS A 1 204 ? -3.132 9.758 12.075 1.00 86.81 204 HIS A C 1
ATOM 1715 O O . HIS A 1 204 ? -3.284 9.552 13.275 1.00 86.81 204 HIS A O 1
ATOM 1721 N N . ALA A 1 205 ? -2.786 8.793 11.217 1.00 89.94 205 ALA A N 1
ATOM 1722 C CA . ALA A 1 205 ? -2.540 7.421 11.643 1.00 89.94 205 ALA A CA 1
ATOM 1723 C C . ALA A 1 205 ? -1.439 7.360 12.712 1.00 89.94 205 ALA A C 1
ATOM 1725 O O . ALA A 1 205 ? -1.627 6.702 13.733 1.00 89.94 205 ALA A O 1
ATOM 1726 N N . LYS A 1 206 ? -0.340 8.105 12.517 1.00 90.88 206 LYS A N 1
ATOM 1727 C CA . LYS A 1 206 ? 0.736 8.236 13.505 1.00 90.88 206 LYS A CA 1
ATOM 1728 C C . LYS A 1 206 ? 0.226 8.862 14.789 1.00 90.88 206 LYS A C 1
ATOM 1730 O O . LYS A 1 206 ? 0.304 8.230 15.832 1.00 90.88 206 LYS A O 1
ATOM 1735 N N . THR A 1 207 ? -0.353 10.062 14.722 1.00 91.06 207 THR A N 1
ATOM 1736 C CA . THR A 1 207 ? -0.815 10.763 15.928 1.00 91.06 207 THR A CA 1
ATOM 1737 C C . THR A 1 207 ? -1.786 9.920 16.749 1.00 91.06 207 THR A C 1
ATOM 1739 O O . THR A 1 207 ? -1.687 9.892 17.974 1.00 91.06 207 THR A O 1
ATOM 1742 N N . TYR A 1 208 ? -2.718 9.216 16.112 1.00 92.94 208 TYR A N 1
ATOM 1743 C CA . TYR A 1 208 ? -3.689 8.407 16.844 1.00 92.94 208 TYR A CA 1
ATOM 1744 C C . TYR A 1 208 ? -3.046 7.162 17.442 1.00 92.94 208 TYR A C 1
ATOM 1746 O O . TYR A 1 208 ? -3.197 6.925 18.639 1.00 92.94 208 TYR A O 1
ATOM 1754 N N . LEU A 1 209 ? -2.259 6.426 16.655 1.00 95.00 209 LEU A N 1
ATOM 1755 C CA . LEU A 1 209 ? -1.653 5.179 17.109 1.00 95.00 209 LEU A CA 1
ATOM 1756 C C . LEU A 1 209 ? -0.465 5.394 18.067 1.00 95.00 209 LEU A C 1
ATOM 1758 O O . LEU A 1 209 ? -0.091 4.484 18.801 1.00 95.00 209 LEU A O 1
ATOM 1762 N N . GLU A 1 210 ? 0.124 6.590 18.119 1.00 93.62 210 GLU A N 1
ATOM 1763 C CA . GLU A 1 210 ? 1.058 6.978 19.184 1.00 93.62 210 GLU A CA 1
ATOM 1764 C C . GLU A 1 210 ? 0.350 7.209 20.519 1.00 93.62 210 GLU A C 1
ATOM 1766 O O . GLU A 1 210 ? 0.921 6.941 21.578 1.00 93.62 210 GLU A O 1
ATOM 1771 N N . ASN A 1 211 ? -0.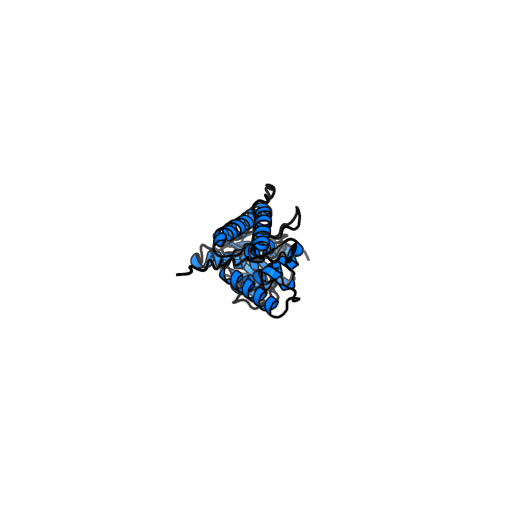893 7.692 20.482 1.00 89.50 211 ASN A N 1
ATOM 1772 C CA . ASN A 1 211 ? -1.610 8.117 21.677 1.00 89.50 211 ASN A CA 1
ATOM 1773 C C . ASN A 1 211 ? -2.476 7.023 22.300 1.00 89.50 211 ASN A C 1
ATOM 1775 O O . ASN A 1 211 ? -2.573 6.993 23.532 1.00 89.50 211 ASN A O 1
ATOM 1779 N N . GLY A 1 212 ? -3.008 6.099 21.500 1.00 93.62 212 GLY A N 1
ATOM 1780 C CA . GLY A 1 212 ? -3.700 4.922 22.005 1.00 93.62 212 GLY A CA 1
ATOM 1781 C C . GLY A 1 212 ? -4.180 3.971 20.908 1.00 93.62 212 GLY A C 1
ATOM 1782 O O . GLY A 1 212 ? -3.762 4.060 19.753 1.00 93.62 212 GLY A O 1
ATOM 1783 N N . ASN A 1 213 ? -4.927 2.948 21.321 1.00 95.38 213 ASN A N 1
ATOM 1784 C CA . ASN A 1 213 ? -5.290 1.831 20.452 1.00 95.38 213 ASN A CA 1
ATOM 1785 C C . ASN A 1 213 ? -6.373 2.237 19.449 1.00 95.38 213 ASN A C 1
ATOM 1787 O O . ASN A 1 213 ? -7.142 3.173 19.668 1.00 95.38 213 ASN A O 1
ATOM 1791 N N . MET A 1 214 ? -6.454 1.485 18.357 1.00 96.38 214 MET A N 1
ATOM 1792 C CA . MET A 1 214 ? -7.497 1.646 17.350 1.00 96.38 214 MET A CA 1
ATOM 1793 C C . MET A 1 214 ? -8.235 0.327 17.185 1.00 96.38 214 MET A C 1
ATOM 1795 O O . MET A 1 214 ? -7.597 -0.708 16.994 1.00 96.38 214 MET A O 1
ATOM 1799 N N . HIS A 1 215 ? -9.563 0.347 17.243 1.00 96.69 215 HIS A N 1
ATOM 1800 C CA . HIS A 1 215 ? -10.381 -0.835 16.966 1.00 96.69 215 HIS A CA 1
ATOM 1801 C C . HIS A 1 215 ? -11.145 -0.628 15.666 1.00 96.69 215 HIS A C 1
ATOM 1803 O O . HIS A 1 215 ? -11.814 0.388 15.507 1.00 96.69 215 HIS A O 1
ATOM 1809 N N . ILE A 1 216 ? -11.064 -1.582 14.742 1.00 97.12 216 ILE A N 1
ATOM 1810 C CA . ILE A 1 216 ? -11.755 -1.505 13.452 1.00 97.12 216 ILE A CA 1
ATOM 1811 C C . ILE A 1 216 ? -12.691 -2.696 13.322 1.00 97.12 216 ILE A C 1
ATOM 1813 O O . ILE A 1 216 ? -12.244 -3.840 13.383 1.00 97.12 216 ILE A O 1
ATOM 1817 N N . TYR A 1 217 ? -13.976 -2.431 13.103 1.00 97.44 217 TYR A N 1
ATOM 1818 C CA . TYR A 1 217 ? -14.934 -3.468 12.744 1.00 97.44 217 TYR A CA 1
ATOM 1819 C C . TYR A 1 217 ? -14.910 -3.682 11.234 1.00 97.44 217 TYR A C 1
ATOM 1821 O O . TYR A 1 217 ? -15.106 -2.736 10.460 1.00 97.44 217 TYR A O 1
ATOM 1829 N N . LEU A 1 218 ? -14.670 -4.926 10.823 1.00 96.88 218 LEU A N 1
ATOM 1830 C CA . LEU A 1 218 ? -14.807 -5.352 9.439 1.00 96.88 218 LEU A CA 1
ATOM 1831 C C . LEU A 1 218 ? -16.106 -6.130 9.247 1.00 96.88 218 LEU A C 1
ATOM 1833 O O . LEU A 1 218 ? -16.459 -6.965 10.074 1.00 96.88 218 LEU A O 1
ATOM 1837 N N . GLU A 1 219 ? -16.735 -5.929 8.097 1.00 96.31 219 GLU A N 1
ATOM 1838 C CA . GLU A 1 219 ? -17.788 -6.787 7.567 1.00 96.31 219 GLU A CA 1
ATOM 1839 C C . GLU A 1 219 ? -17.362 -7.299 6.189 1.00 96.31 219 GLU A C 1
ATOM 1841 O O . GLU A 1 219 ? -17.131 -6.522 5.254 1.00 96.31 219 GLU A O 1
ATOM 1846 N N . ASN A 1 220 ? -17.200 -8.620 6.067 1.00 94.06 220 ASN A N 1
ATOM 1847 C CA . ASN A 1 220 ? -16.714 -9.279 4.851 1.00 94.06 220 ASN A CA 1
ATOM 1848 C C . ASN A 1 220 ? -15.427 -8.620 4.297 1.00 94.06 220 ASN A C 1
ATOM 1850 O O . ASN A 1 220 ? -15.293 -8.365 3.099 1.00 94.06 220 ASN A O 1
ATOM 1854 N N . GLY A 1 221 ? -14.496 -8.286 5.196 1.00 91.12 221 GLY A N 1
ATOM 1855 C CA . GLY A 1 221 ? -13.219 -7.637 4.895 1.00 91.12 221 GLY A CA 1
ATOM 1856 C C . GLY A 1 221 ? -13.280 -6.124 4.650 1.00 91.12 221 GLY A C 1
ATOM 1857 O O . GLY A 1 221 ? -12.238 -5.525 4.371 1.00 91.12 221 GLY A O 1
ATOM 1858 N N . ASN A 1 222 ? -14.456 -5.494 4.742 1.00 92.56 222 ASN A N 1
ATOM 1859 C CA . ASN A 1 222 ? -14.634 -4.057 4.519 1.00 92.56 222 ASN A CA 1
ATOM 1860 C C . ASN A 1 222 ? -14.772 -3.301 5.847 1.00 92.56 222 ASN A C 1
ATOM 1862 O O . ASN A 1 222 ? -15.551 -3.731 6.692 1.00 92.56 222 ASN A O 1
ATOM 1866 N N . PRO A 1 223 ? -14.070 -2.173 6.040 1.00 94.69 223 PRO A N 1
ATOM 1867 C CA . PRO A 1 223 ? -14.134 -1.412 7.283 1.00 94.69 223 PRO A CA 1
ATOM 1868 C C . PRO A 1 223 ? -15.432 -0.617 7.411 1.00 94.69 223 PRO A C 1
ATOM 1870 O O . PRO A 1 223 ? -15.741 0.214 6.550 1.00 94.69 223 PRO A O 1
ATOM 1873 N N . LYS A 1 224 ? -16.154 -0.864 8.508 1.00 95.44 224 LYS A N 1
ATOM 1874 C CA . LYS A 1 224 ? -17.487 -0.315 8.792 1.00 95.44 224 LYS A CA 1
ATOM 1875 C C . LYS A 1 224 ? -17.503 0.666 9.956 1.00 95.44 224 LYS A C 1
ATOM 1877 O O . LYS A 1 224 ? -18.079 1.746 9.831 1.00 95.44 224 LYS A O 1
ATOM 1882 N N . LEU A 1 225 ? -16.817 0.319 11.045 1.00 95.44 225 LEU A N 1
ATOM 1883 C CA . LEU A 1 225 ? -16.657 1.171 12.222 1.00 95.44 225 LEU A CA 1
ATOM 1884 C C . LEU A 1 225 ? -15.187 1.294 12.615 1.00 95.44 225 LEU A C 1
ATOM 1886 O O . LEU A 1 225 ? -14.407 0.358 12.430 1.00 95.44 225 LEU A O 1
ATOM 1890 N N . CYS A 1 226 ? -14.838 2.428 13.209 1.00 94.75 226 CYS A N 1
ATOM 1891 C CA . CYS A 1 226 ? -13.543 2.674 13.824 1.00 94.75 226 CYS A CA 1
ATOM 1892 C C . CYS A 1 226 ? -13.728 3.313 15.200 1.00 94.75 226 CYS A C 1
ATOM 1894 O O . CYS A 1 226 ? -14.481 4.276 15.326 1.00 94.75 226 CYS A O 1
ATOM 1896 N N . LEU A 1 227 ? -13.009 2.816 16.204 1.00 94.75 227 LEU A N 1
ATOM 1897 C CA . LEU A 1 227 ? -12.913 3.416 17.533 1.00 94.75 227 LEU A CA 1
ATOM 1898 C C . LEU A 1 227 ? -11.497 3.935 17.746 1.00 94.75 227 LEU A C 1
ATOM 1900 O O . LEU A 1 227 ? -10.533 3.186 17.555 1.00 94.75 227 LEU A O 1
ATOM 1904 N N . ARG A 1 228 ? -11.379 5.195 18.169 1.00 93.81 228 ARG A N 1
ATOM 1905 C CA . ARG A 1 228 ? -10.118 5.768 18.645 1.00 93.81 228 ARG A CA 1
ATOM 1906 C C . ARG A 1 228 ? -10.111 5.748 20.161 1.00 93.81 228 ARG A C 1
ATOM 1908 O O . ARG A 1 228 ? -10.961 6.363 20.801 1.00 93.81 228 ARG A O 1
ATOM 1915 N N . ILE A 1 229 ? -9.127 5.065 20.724 1.00 94.12 229 ILE A N 1
ATOM 1916 C CA . ILE A 1 229 ? -8.982 4.903 22.165 1.00 94.12 229 ILE A CA 1
ATOM 1917 C C . ILE A 1 229 ? -7.762 5.697 22.610 1.00 94.12 229 ILE A C 1
ATOM 1919 O O . ILE A 1 229 ? -6.707 5.607 21.987 1.00 94.12 229 ILE A O 1
ATOM 1923 N N . SER A 1 230 ? -7.883 6.458 23.694 1.00 89.56 230 SER A N 1
ATOM 1924 C CA . SER A 1 230 ? -6.762 7.135 24.349 1.00 89.56 230 SER A CA 1
ATOM 1925 C C . SER A 1 230 ? -6.765 6.777 25.828 1.00 89.56 230 SER A C 1
ATOM 1927 O O . SER A 1 230 ? -7.748 7.006 26.528 1.00 89.56 230 SER A O 1
ATOM 1929 N N . GLY A 1 231 ? -5.676 6.176 26.312 1.00 86.06 231 GLY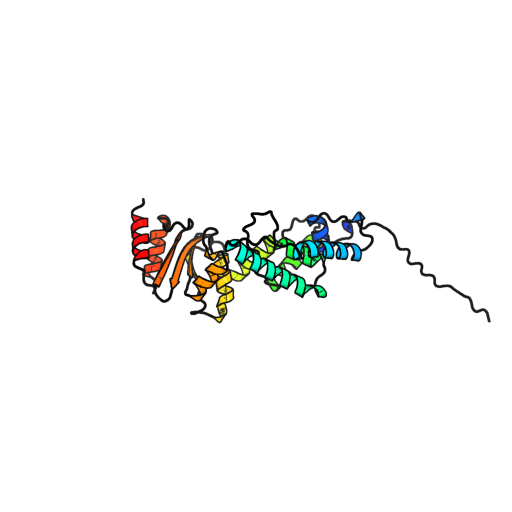 A N 1
ATOM 1930 C CA . GLY A 1 231 ? -5.642 5.625 27.668 1.00 86.06 231 GLY A CA 1
ATOM 1931 C C . GLY A 1 231 ? -6.710 4.542 27.857 1.00 86.06 231 GLY A C 1
ATOM 1932 O O . GLY A 1 231 ? -6.657 3.503 27.197 1.00 86.06 231 GLY A O 1
ATOM 1933 N N . CYS A 1 232 ? -7.667 4.798 28.749 1.00 87.12 232 CYS A N 1
ATOM 1934 C CA . CYS A 1 232 ? -8.776 3.892 29.051 1.00 87.12 232 CYS A CA 1
ATOM 1935 C C . CYS A 1 232 ? -10.111 4.340 28.437 1.00 87.12 232 CYS A C 1
ATOM 1937 O O . CYS A 1 232 ? -11.129 3.730 28.739 1.00 87.12 232 CYS A O 1
ATOM 1939 N N . GLU A 1 233 ? -10.126 5.375 27.597 1.00 91.88 233 GLU A N 1
ATOM 1940 C CA . GLU A 1 233 ? -11.357 6.012 27.129 1.00 91.88 233 GLU A CA 1
ATOM 1941 C C . GLU A 1 233 ? -11.483 5.968 25.604 1.00 91.88 233 GLU A C 1
ATOM 1943 O O . GLU A 1 233 ? -10.506 6.158 24.869 1.00 91.88 233 GLU A O 1
ATOM 1948 N N . ILE A 1 234 ? -12.702 5.736 25.125 1.00 92.69 234 ILE A N 1
ATOM 1949 C CA . ILE A 1 234 ? -13.070 5.848 23.717 1.00 92.69 234 ILE A CA 1
ATOM 1950 C C . ILE A 1 234 ? -13.380 7.309 23.435 1.00 92.69 234 ILE A C 1
ATOM 1952 O O . ILE A 1 234 ? -14.358 7.867 23.916 1.00 92.69 234 ILE A O 1
ATOM 1956 N N . GLN A 1 235 ? -12.518 7.908 22.627 1.00 90.81 235 GLN A N 1
ATOM 1957 C CA . GLN A 1 235 ? -12.524 9.332 22.316 1.00 90.81 235 GLN A CA 1
ATOM 1958 C C . GLN A 1 235 ? -13.255 9.640 21.011 1.00 90.81 235 GLN A C 1
ATOM 1960 O O . GLN A 1 235 ? -13.528 10.799 20.713 1.00 90.81 235 GLN A O 1
ATOM 1965 N N . GLU A 1 236 ? -13.473 8.628 20.171 1.00 90.88 236 GLU A N 1
ATOM 1966 C CA . GLU A 1 236 ? -14.115 8.810 18.875 1.00 90.88 236 GLU A CA 1
ATOM 1967 C C . GLU A 1 236 ? -14.678 7.500 18.339 1.00 90.88 236 GLU A C 1
ATOM 1969 O O . GLU A 1 236 ? -14.026 6.454 18.430 1.00 90.88 236 GLU A O 1
ATOM 1974 N N . ILE A 1 237 ? -15.847 7.596 17.706 1.00 90.81 237 ILE A N 1
ATOM 1975 C CA . ILE A 1 237 ? -16.493 6.522 16.958 1.00 90.81 237 ILE A CA 1
ATOM 1976 C C . ILE A 1 237 ? -16.795 7.045 15.553 1.00 90.81 237 ILE A C 1
ATOM 1978 O O . ILE A 1 237 ? -17.539 8.008 15.384 1.00 90.81 237 ILE A O 1
ATOM 1982 N N . GLN A 1 238 ? -16.218 6.410 14.533 1.00 88.56 238 GLN A N 1
ATOM 1983 C CA . GLN A 1 238 ? -16.431 6.770 13.131 1.00 88.56 238 GLN A CA 1
ATOM 1984 C C . GLN A 1 238 ? -17.136 5.640 12.383 1.00 88.56 238 GLN A C 1
ATOM 1986 O O . GLN A 1 238 ? -16.669 4.502 12.377 1.00 88.56 238 GLN A O 1
ATOM 1991 N N . GLY A 1 239 ? -18.226 5.978 11.693 1.00 89.62 239 GLY A N 1
ATOM 1992 C CA . GLY A 1 239 ? -18.818 5.144 10.648 1.00 89.62 239 GLY A CA 1
ATOM 1993 C C . GLY A 1 239 ? -18.178 5.379 9.276 1.00 89.62 239 GLY A C 1
ATOM 1994 O O . GLY A 1 239 ? -17.352 6.277 9.091 1.00 89.62 239 GLY A O 1
ATOM 1995 N N . GLU A 1 240 ? -18.598 4.613 8.268 1.00 87.25 240 GLU A N 1
ATOM 1996 C CA . GLU A 1 240 ? -18.070 4.700 6.894 1.00 87.25 240 GLU A CA 1
ATOM 1997 C C . GLU A 1 240 ? -18.130 6.112 6.296 1.00 87.25 240 GLU A C 1
ATOM 1999 O O . GLU A 1 240 ? -17.232 6.505 5.554 1.00 87.25 240 GLU A O 1
ATOM 2004 N N . LYS A 1 241 ? -19.181 6.879 6.616 1.00 85.69 241 LYS A N 1
ATOM 2005 C CA . LYS A 1 241 ? -19.417 8.229 6.077 1.00 85.69 241 LYS A CA 1
ATOM 2006 C C . LYS A 1 241 ? -18.565 9.314 6.740 1.00 85.69 241 LYS A C 1
ATOM 2008 O O . LYS A 1 241 ? -18.490 10.408 6.189 1.00 85.69 241 LYS A O 1
ATOM 2013 N N . ASN A 1 242 ? -17.925 9.016 7.874 1.00 81.94 242 ASN A N 1
ATOM 2014 C CA . ASN A 1 242 ? -17.132 9.967 8.657 1.00 81.94 242 ASN A CA 1
ATOM 2015 C C . ASN A 1 242 ? -17.868 11.295 8.944 1.00 81.94 242 ASN A C 1
ATOM 2017 O O . ASN A 1 242 ? -17.343 12.383 8.719 1.00 81.94 242 ASN A O 1
ATOM 2021 N N . ASN A 1 243 ? -19.125 11.195 9.368 1.00 80.94 243 ASN A N 1
ATOM 2022 C CA . ASN A 1 243 ? -20.031 12.320 9.618 1.00 80.94 243 ASN A CA 1
ATOM 2023 C C . ASN A 1 243 ? -20.536 12.347 11.070 1.00 80.94 243 ASN A C 1
ATOM 2025 O O . ASN A 1 243 ? -21.595 12.908 11.328 1.00 80.94 243 ASN A O 1
ATOM 2029 N N . SER A 1 244 ? -19.816 11.689 11.984 1.00 77.69 244 SER A N 1
ATOM 2030 C CA . SER A 1 244 ? -20.188 11.531 13.399 1.00 77.69 244 SER A CA 1
ATOM 2031 C C . SER A 1 244 ? -21.545 10.856 13.643 1.00 77.69 244 SER A C 1
ATOM 2033 O O . SER A 1 244 ? -22.096 10.970 14.731 1.00 77.69 244 SER A O 1
ATOM 2035 N N . VAL A 1 245 ? -22.071 10.130 12.650 1.00 82.62 245 VAL A N 1
ATOM 2036 C CA . VAL A 1 245 ? -23.273 9.299 12.782 1.00 82.62 245 VAL A CA 1
ATOM 2037 C C . VAL A 1 245 ? -22.872 7.837 12.634 1.00 82.62 245 VAL A C 1
ATOM 2039 O O . VAL A 1 245 ? -22.172 7.463 11.684 1.00 82.62 245 VAL A O 1
ATOM 2042 N N . ILE A 1 246 ? -23.311 7.009 13.579 1.00 88.31 246 ILE A N 1
ATOM 2043 C CA . ILE A 1 246 ? -23.098 5.563 13.545 1.00 88.31 246 ILE A CA 1
ATOM 2044 C C . ILE A 1 246 ? -24.229 4.959 12.705 1.00 88.31 246 ILE A C 1
ATOM 2046 O O . ILE A 1 246 ? -25.391 5.221 13.011 1.00 88.31 246 ILE A O 1
ATOM 2050 N N . PRO A 1 247 ? -23.942 4.173 11.648 1.00 88.88 247 PRO A N 1
ATOM 2051 C CA . PRO A 1 247 ? -25.003 3.507 10.900 1.00 88.88 247 PRO A CA 1
ATOM 2052 C C . PRO A 1 247 ? -25.770 2.545 11.813 1.00 88.88 247 PRO A C 1
ATOM 2054 O O . PRO A 1 247 ? -25.152 1.776 12.559 1.00 88.88 247 PRO A O 1
ATOM 2057 N N . ILE A 1 248 ? -27.102 2.611 11.764 1.00 88.31 248 ILE A N 1
ATOM 2058 C CA . ILE A 1 248 ? -27.984 1.933 12.717 1.00 88.31 248 ILE A CA 1
ATOM 2059 C C . ILE A 1 248 ? -27.767 0.420 12.738 1.00 88.31 248 ILE A C 1
ATOM 2061 O O . ILE A 1 248 ? -27.763 -0.200 13.804 1.00 88.31 248 ILE A O 1
ATOM 2065 N N . GLU A 1 249 ? -27.469 -0.163 11.575 1.00 92.50 249 GLU A N 1
ATOM 2066 C CA . GLU A 1 249 ? -27.204 -1.587 11.418 1.00 92.50 249 GLU A CA 1
ATOM 2067 C C . GLU A 1 249 ? -26.007 -2.076 12.255 1.00 92.50 249 GLU A C 1
ATOM 2069 O O . GLU A 1 249 ? -25.941 -3.258 12.591 1.00 92.50 249 GLU A O 1
ATOM 2074 N N . TYR A 1 250 ? -25.099 -1.177 12.662 1.00 94.25 250 TYR A N 1
ATOM 2075 C CA . TYR A 1 250 ? -23.937 -1.513 13.487 1.00 94.25 250 TYR A CA 1
ATOM 2076 C C . TYR A 1 250 ? -24.048 -1.058 14.948 1.00 94.25 250 TYR A C 1
ATOM 2078 O O . TYR A 1 250 ? -23.130 -1.333 15.721 1.00 94.25 250 TYR A O 1
ATOM 2086 N N . ILE A 1 251 ? -25.141 -0.408 15.375 1.00 91.50 251 ILE A N 1
ATOM 2087 C CA . ILE A 1 251 ? -25.296 0.039 16.775 1.00 91.50 251 ILE A CA 1
ATOM 2088 C C . ILE A 1 251 ? -25.261 -1.153 17.732 1.00 91.50 251 ILE A C 1
ATOM 2090 O O . ILE A 1 251 ? -24.553 -1.116 18.740 1.00 91.50 251 ILE A O 1
ATOM 2094 N N . LYS A 1 252 ? -25.972 -2.239 17.404 1.00 93.00 252 LYS A N 1
ATOM 2095 C CA . LYS A 1 252 ? -25.966 -3.459 18.223 1.00 93.00 252 LYS A CA 1
ATOM 2096 C C . LYS A 1 252 ? -24.554 -4.040 18.343 1.00 93.00 252 LYS A C 1
ATOM 2098 O O . LYS A 1 252 ? -24.082 -4.273 19.451 1.00 93.00 252 LYS A O 1
ATOM 2103 N N . THR A 1 253 ? -23.863 -4.202 17.216 1.00 95.38 253 THR A N 1
ATOM 2104 C CA . THR A 1 253 ? -22.484 -4.708 17.162 1.00 95.38 253 THR A CA 1
ATOM 2105 C C . THR A 1 253 ? -21.509 -3.836 17.950 1.00 95.38 253 THR A C 1
ATOM 2107 O O . THR A 1 253 ? -20.611 -4.350 18.616 1.00 95.38 253 THR A O 1
ATOM 2110 N N . LEU A 1 254 ? -21.683 -2.515 17.892 1.00 94.25 254 LEU A N 1
ATOM 2111 C CA . LEU A 1 254 ? -20.905 -1.574 18.681 1.00 94.25 254 LEU A CA 1
ATOM 2112 C C . LEU A 1 254 ? -21.162 -1.771 20.177 1.00 94.25 254 LEU A C 1
ATOM 2114 O O . LEU A 1 254 ? -20.208 -1.967 20.920 1.00 94.25 254 LEU A O 1
ATOM 2118 N N . LYS A 1 255 ? -22.425 -1.777 20.621 1.00 92.62 255 LYS A N 1
ATOM 2119 C CA . LYS A 1 255 ? -22.777 -1.958 22.040 1.00 92.62 255 LYS A CA 1
ATOM 2120 C C . LYS A 1 255 ? -22.259 -3.281 22.601 1.00 92.62 255 LYS A C 1
ATOM 2122 O O . LYS A 1 255 ? -21.712 -3.302 23.699 1.00 92.62 255 LYS A O 1
ATOM 2127 N N . GLU A 1 256 ? -22.366 -4.366 21.838 1.00 94.69 256 GLU A N 1
ATOM 2128 C CA . GLU A 1 256 ? -21.796 -5.665 22.214 1.00 94.69 256 GLU A CA 1
ATOM 2129 C C . GLU A 1 256 ? -20.275 -5.593 22.403 1.00 94.69 256 GLU A C 1
ATOM 2131 O O . GLU A 1 256 ? -19.749 -6.160 23.360 1.00 94.69 256 GLU A O 1
ATOM 2136 N N . HIS A 1 257 ? -19.559 -4.868 21.539 1.00 95.25 257 HIS A N 1
ATOM 2137 C CA . HIS A 1 257 ? -18.115 -4.673 21.691 1.00 95.25 257 HIS A CA 1
ATOM 2138 C C . HIS A 1 257 ? -17.769 -3.835 22.916 1.00 95.25 257 HIS A C 1
ATOM 2140 O O . HIS A 1 257 ? -16.888 -4.204 23.684 1.00 95.25 257 HIS A O 1
ATOM 2146 N N . LEU A 1 258 ? -18.490 -2.731 23.123 1.00 92.19 258 LEU A N 1
ATOM 2147 C CA . LEU A 1 258 ? -18.283 -1.818 24.245 1.00 92.19 258 LEU A CA 1
ATOM 2148 C C . LEU A 1 258 ? -18.492 -2.521 25.589 1.00 92.19 258 LEU A C 1
ATOM 2150 O O . LEU A 1 258 ? -17.624 -2.425 26.454 1.00 92.19 258 LEU A O 1
ATOM 2154 N N . ASN A 1 259 ? -19.576 -3.291 25.723 1.00 91.00 259 ASN A N 1
ATOM 2155 C CA . ASN A 1 259 ? -19.911 -4.041 26.938 1.00 91.00 259 ASN A CA 1
ATOM 2156 C C . ASN A 1 259 ? -18.870 -5.113 27.290 1.00 91.00 259 ASN A C 1
ATOM 2158 O O . ASN A 1 259 ? -18.689 -5.435 28.460 1.00 91.00 259 ASN A O 1
ATOM 2162 N N . ASN A 1 260 ? -18.194 -5.667 26.282 1.00 89.81 260 ASN A N 1
ATOM 2163 C CA . ASN A 1 260 ? -17.125 -6.649 26.467 1.00 89.81 260 ASN A CA 1
ATOM 2164 C C . ASN A 1 260 ? -15.734 -6.004 26.561 1.00 89.81 260 ASN A C 1
ATOM 2166 O O . ASN A 1 260 ? -14.734 -6.705 26.733 1.00 89.81 260 ASN A O 1
ATOM 2170 N N . SER A 1 261 ? -15.647 -4.681 26.423 1.00 86.75 261 SER A N 1
ATOM 2171 C CA . SER A 1 261 ? -14.387 -3.954 26.450 1.00 86.75 261 SER A CA 1
ATOM 2172 C C . SER A 1 261 ? -14.062 -3.438 27.850 1.00 86.75 261 SER A C 1
ATOM 2174 O O . SER A 1 261 ? -14.935 -3.199 28.677 1.00 86.75 261 SER A O 1
ATOM 2176 N N . LYS A 1 262 ? -12.773 -3.206 28.101 1.00 89.31 262 LYS A N 1
ATOM 2177 C CA . LYS A 1 262 ? -12.284 -2.544 29.322 1.00 89.31 262 LYS A CA 1
ATOM 2178 C C . LYS A 1 262 ? -12.306 -1.012 29.239 1.00 89.31 262 LYS A C 1
ATOM 2180 O O . LYS A 1 262 ? -11.728 -0.357 30.103 1.00 89.31 262 LYS A O 1
ATOM 2185 N N . TYR A 1 263 ? -12.845 -0.455 28.155 1.00 90.25 263 TYR A N 1
ATOM 2186 C CA . TYR A 1 263 ? -12.746 0.966 27.848 1.00 90.25 263 TYR A CA 1
ATOM 2187 C C . TYR A 1 263 ? -14.009 1.705 28.279 1.00 90.25 263 TYR A C 1
ATOM 2189 O O . TYR A 1 263 ? -15.121 1.216 28.101 1.00 90.25 263 TYR A O 1
ATOM 2197 N N . LEU A 1 264 ? -13.819 2.897 28.831 1.00 89.06 264 LEU A N 1
ATOM 2198 C CA . LEU A 1 264 ? -14.889 3.808 29.207 1.00 89.06 264 LEU A CA 1
ATOM 2199 C C . LEU A 1 264 ? -15.336 4.606 27.978 1.00 89.06 264 LEU A C 1
ATOM 2201 O O . LEU A 1 264 ? -14.522 4.925 27.107 1.00 89.06 264 LEU A O 1
ATOM 2205 N N . LEU A 1 265 ? -16.624 4.927 27.901 1.00 88.25 265 LEU A N 1
ATOM 2206 C CA . LEU A 1 265 ? -17.134 5.895 26.935 1.00 88.25 265 LEU A CA 1
ATOM 2207 C C . LEU A 1 265 ? -16.916 7.304 27.481 1.00 88.25 265 LEU A C 1
ATOM 2209 O O . LEU A 1 265 ? -17.122 7.531 28.671 1.00 88.25 265 LEU A O 1
ATOM 2213 N N . SER A 1 266 ? -16.525 8.237 26.615 1.00 85.00 266 SER A N 1
ATOM 2214 C CA . SER A 1 266 ? -16.645 9.655 26.942 1.00 85.00 266 SER A CA 1
ATOM 2215 C C . SER A 1 266 ? -18.113 10.090 26.891 1.00 85.00 266 SER A C 1
ATOM 2217 O O . SER A 1 266 ? -18.912 9.495 26.156 1.00 85.00 266 SER A O 1
ATOM 2219 N N . ASP A 1 267 ? -18.457 11.167 27.600 1.00 84.44 267 ASP A N 1
ATOM 2220 C CA . ASP A 1 267 ? -19.808 11.751 27.579 1.00 84.44 267 ASP A CA 1
ATOM 2221 C C . ASP A 1 267 ? -20.270 12.071 26.142 1.00 84.44 267 ASP A C 1
ATOM 2223 O O . ASP A 1 267 ? -21.410 11.793 25.756 1.00 84.44 267 ASP A O 1
ATOM 2227 N N . ASP A 1 268 ? -19.354 12.577 25.309 1.00 85.75 268 ASP A N 1
ATOM 2228 C CA . ASP A 1 268 ? -19.611 12.864 23.894 1.00 85.75 268 ASP A CA 1
ATOM 2229 C C . ASP A 1 268 ? -19.974 11.596 23.105 1.00 85.75 268 ASP A C 1
ATOM 2231 O O . ASP A 1 268 ? -20.851 11.621 22.237 1.00 85.75 268 ASP A O 1
ATOM 2235 N N . MET A 1 269 ? -19.311 10.469 23.388 1.00 88.50 269 MET A N 1
ATOM 2236 C CA . MET A 1 269 ? -19.581 9.212 22.687 1.00 88.50 269 MET A CA 1
ATOM 2237 C C . MET A 1 269 ? -20.896 8.582 23.138 1.00 88.50 269 MET A C 1
ATOM 2239 O O . MET A 1 26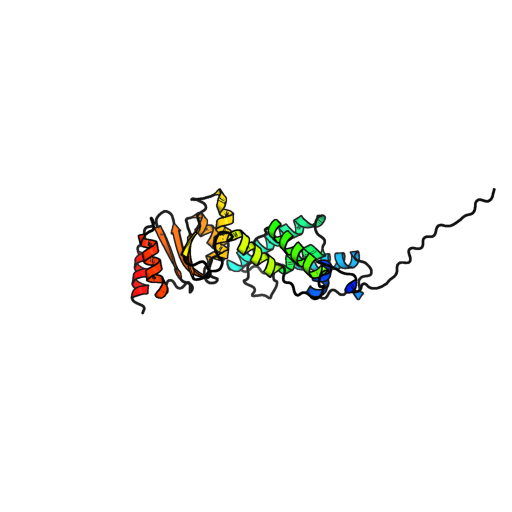9 ? -21.624 8.045 22.300 1.00 88.50 269 MET A O 1
ATOM 2243 N N . GLU A 1 270 ? -21.247 8.687 24.422 1.00 86.69 270 GLU A N 1
ATOM 2244 C CA . GLU A 1 270 ? -22.579 8.293 24.885 1.00 86.69 270 GLU A CA 1
ATOM 2245 C C . GLU A 1 270 ? -23.678 9.076 24.164 1.00 86.69 270 GLU A C 1
ATOM 2247 O O . GLU A 1 270 ? -24.686 8.498 23.744 1.00 86.69 270 GLU A O 1
ATOM 2252 N N . PHE A 1 271 ? -23.480 10.386 23.994 1.00 86.50 271 PHE A N 1
ATOM 2253 C CA . PHE A 1 271 ? -24.413 11.246 23.279 1.00 86.50 271 PHE A CA 1
ATOM 2254 C C . PHE A 1 271 ? -24.537 10.863 21.799 1.00 86.50 271 PHE A C 1
ATOM 2256 O O . PHE A 1 271 ? -25.654 10.734 21.302 1.00 86.50 271 PHE A O 1
ATOM 2263 N N . ILE A 1 272 ? -23.422 10.607 21.105 1.00 86.19 272 ILE A N 1
ATOM 2264 C CA . ILE A 1 272 ? -23.429 10.182 19.692 1.00 86.19 272 ILE A CA 1
ATOM 2265 C C . ILE A 1 272 ? -24.164 8.851 19.501 1.00 86.19 272 ILE A C 1
ATOM 2267 O O . ILE A 1 272 ? -24.924 8.706 18.539 1.00 86.19 272 ILE A O 1
ATOM 2271 N N . ILE A 1 273 ? -23.967 7.885 20.406 1.00 87.62 273 ILE A N 1
ATOM 2272 C CA . ILE A 1 273 ? -24.684 6.605 20.355 1.00 87.62 273 ILE A CA 1
ATOM 2273 C C . ILE A 1 273 ? -26.186 6.853 20.511 1.00 87.62 273 ILE A C 1
ATOM 2275 O O . ILE A 1 273 ? -26.946 6.420 19.652 1.00 87.62 273 ILE A O 1
ATOM 2279 N N . LYS A 1 274 ? -26.607 7.608 21.536 1.00 87.25 274 LYS A N 1
ATOM 2280 C CA . LYS A 1 274 ? -28.027 7.933 21.772 1.00 87.25 274 LYS A CA 1
ATOM 2281 C C . LYS A 1 274 ? -28.652 8.688 20.596 1.00 87.25 274 LYS A C 1
ATOM 2283 O O . LYS A 1 274 ? -29.755 8.356 20.182 1.00 87.25 274 LYS A O 1
ATOM 2288 N N . LEU A 1 275 ? -27.953 9.671 20.024 1.00 85.25 275 LEU A N 1
ATOM 2289 C CA . LEU A 1 275 ? -28.415 10.394 18.834 1.00 85.25 275 LEU A CA 1
ATOM 2290 C C . LEU A 1 275 ? -28.621 9.461 17.640 1.00 85.25 275 LEU A C 1
ATOM 2292 O O . LEU A 1 275 ? -29.634 9.564 16.953 1.00 85.25 275 LEU A O 1
ATOM 2296 N N . SER A 1 276 ? -27.678 8.546 17.405 1.00 84.06 276 SER A N 1
ATOM 2297 C CA . SER A 1 276 ? -27.752 7.603 16.283 1.00 84.06 276 SER A CA 1
ATOM 2298 C C . SER A 1 276 ? -28.930 6.628 16.416 1.00 84.06 276 SER A C 1
ATOM 2300 O O . SER A 1 276 ? -29.382 6.099 15.410 1.00 84.06 276 SER A O 1
ATOM 2302 N N . GLU A 1 277 ? -29.449 6.412 17.630 1.00 83.44 277 GLU A N 1
ATOM 2303 C CA . GLU A 1 277 ? -30.658 5.611 17.879 1.00 83.44 277 GLU A CA 1
ATOM 2304 C C . GLU A 1 277 ? -31.966 6.375 17.627 1.00 83.44 277 GLU A C 1
ATOM 2306 O O . GLU A 1 277 ? -33.009 5.747 17.482 1.00 83.44 277 GLU A O 1
ATOM 2311 N N . ILE A 1 278 ? -31.926 7.713 17.616 1.00 82.44 278 ILE A N 1
ATOM 2312 C CA . ILE A 1 278 ? -33.115 8.577 17.504 1.00 82.44 278 ILE A CA 1
ATOM 2313 C C . ILE A 1 278 ? -33.273 9.148 16.089 1.00 82.44 278 ILE A C 1
ATOM 2315 O O . ILE A 1 278 ? -34.382 9.478 15.687 1.00 82.44 278 ILE A O 1
ATOM 2319 N N . MET A 1 279 ? -32.181 9.304 15.336 1.00 70.31 279 MET A N 1
ATOM 2320 C CA . MET A 1 279 ? -32.179 9.901 13.989 1.00 70.31 279 MET A CA 1
ATOM 2321 C C . MET A 1 279 ? -32.714 8.974 12.877 1.00 70.31 279 MET A C 1
ATOM 2323 O O . MET A 1 279 ? -32.360 9.161 11.711 1.00 70.31 279 MET A O 1
ATOM 2327 N N . ASP A 1 280 ? -33.558 8.012 13.245 1.00 54.38 280 ASP A N 1
ATOM 2328 C CA . ASP A 1 280 ? -34.254 7.081 12.353 1.00 54.38 280 ASP A CA 1
ATOM 2329 C C . ASP A 1 280 ? -35.676 7.585 12.037 1.00 54.38 280 ASP A C 1
ATOM 2331 O O . ASP A 1 280 ? -36.444 7.859 12.991 1.00 54.38 280 ASP A O 1
#

Secondary structure (DSSP, 8-state):
--------------------GGG--HHHHHHHHHHT--GGG-SSHHHHHHHHHHHHHHHHS-PPP---SHHHHHHHHHHHHHHHHHHTTTTTS-HHHHHHHHHHHS----TT--PPPPPP-HHHHHHHHHHHHHHHHH-TT----HHHHHHHHHHHHHTTTS-TT--EEEEE--TTT-GGGHHHHHHHHHHHS-TTSGGGSHHHHHHHHHHS-EEEEEETTEEEEEEEEETTEEEEEEETT-SS---GGGHHHHHHHHHTSSPEEPHHHHHHHHHHHH--

pLDDT: mean 86.63, std 14.82, range [32.25, 98.19]

Sequence (280 aa):
MIIDDIKYKYIYQQNFQAMKPSHFSGIDYAVVRKFKAPVEKFNNPQNFQAWCKELLLKFLNFEHKNESNIIHIDRKFAINKWKEFIISKEDVWSPAKRLLVFTSMVKNKGKNNKTIPPIVKEDILNDSISIISDKLMQDKDTLFSLGKLYRQKLKDYYLKDIPAKYTGWIEIESKKSKPEKYEQNLEKLKILSNRLWCTQKDTHAKTYLENGNMHIYLENGNPKLCLRISGCEIQEIQGEKNNSVIPIEYIKTLKEHLNNSKYLLSDDMEFIIKLSEIMD

Radius of gyration: 26.3 Å; chains: 1; bounding box: 98×40×73 Å